Protein AF-A2G113-F1 (afdb_monomer)

Sequence (229 aa):
MEVSGLIWDDLKQHISPPEIDMYAKRIGIARINRNEEIYNELSTLRKLYNTMQNKLTEEIAKKTPSILVSAQRTTAIQKCIHFLDSLKEAGHFIETDNPVDKEIVKYLKVTRSDRPNSSSPISTSRPTSSLRASRSVTDVSNSIDDVRALLDEEFDEMQTQVQEIRCSMFNVCDEYNEAKEVEPPTTESIEKFNKRLQQQDFTVRSMTKQKSAGVNRLRDSIQMNRLWE

Mean predicted aligned error: 14.17 Å

Organism: Trichomonas vaginalis (strain ATCC PRA-98 / G3) (NCBI:txid412133)

Structure (mmCIF, N/CA/C/O backbone):
data_AF-A2G113-F1
#
_entry.id   AF-A2G113-F1
#
loop_
_atom_site.group_PDB
_atom_site.id
_atom_site.type_symbol
_atom_site.label_atom_id
_atom_site.label_alt_id
_atom_site.label_comp_id
_atom_site.label_asym_id
_atom_site.label_entity_id
_atom_site.label_seq_id
_atom_site.pdbx_PDB_ins_code
_atom_site.Cartn_x
_atom_site.Cartn_y
_atom_site.Cartn_z
_atom_site.occupancy
_atom_site.B_iso_or_equiv
_atom_site.auth_seq_id
_atom_site.auth_comp_id
_atom_site.auth_asym_id
_atom_site.auth_atom_id
_atom_site.pdbx_PDB_model_num
ATOM 1 N N . MET A 1 1 ? 18.090 -0.731 2.049 1.00 28.02 1 MET A N 1
ATOM 2 C CA . MET A 1 1 ? 18.067 -1.830 1.065 1.00 28.02 1 MET A CA 1
ATOM 3 C C . MET A 1 1 ? 17.832 -1.169 -0.281 1.00 28.02 1 MET A C 1
ATOM 5 O O . MET A 1 1 ? 16.918 -0.359 -0.376 1.00 28.02 1 MET A O 1
ATOM 9 N N . GLU A 1 2 ? 18.785 -1.334 -1.194 1.00 33.19 2 GLU A N 1
ATOM 10 C CA . GLU A 1 2 ? 19.029 -0.459 -2.347 1.00 33.19 2 GLU A CA 1
ATOM 11 C C . GLU A 1 2 ? 17.884 -0.464 -3.362 1.00 33.19 2 GLU A C 1
ATOM 13 O O . GLU A 1 2 ? 17.273 -1.495 -3.642 1.00 33.19 2 GLU A O 1
ATOM 18 N N . VAL A 1 3 ? 17.605 0.717 -3.913 1.00 42.94 3 VAL A N 1
ATOM 19 C CA . VAL A 1 3 ? 16.736 0.876 -5.074 1.00 42.94 3 VAL A CA 1
ATOM 20 C C . VAL A 1 3 ? 17.430 0.162 -6.231 1.00 42.94 3 VAL A C 1
ATOM 22 O O . VAL A 1 3 ? 18.522 0.561 -6.623 1.00 42.94 3 VAL A O 1
ATOM 25 N N . SER A 1 4 ? 16.840 -0.926 -6.727 1.00 60.53 4 SER A N 1
ATOM 26 C CA . SER A 1 4 ? 17.309 -1.557 -7.963 1.00 60.53 4 SER A CA 1
ATOM 27 C C . SER A 1 4 ? 17.186 -0.525 -9.086 1.00 60.53 4 SER A C 1
ATOM 29 O O . SER A 1 4 ? 16.082 -0.039 -9.329 1.00 60.53 4 SER A O 1
ATOM 31 N N . GLY A 1 5 ? 18.315 -0.133 -9.681 1.00 73.31 5 GLY A N 1
ATOM 32 C CA . GLY A 1 5 ? 18.360 0.794 -10.813 1.00 73.31 5 GLY A CA 1
ATOM 33 C C . GLY A 1 5 ? 17.734 0.191 -12.072 1.00 73.31 5 GLY A C 1
ATOM 34 O O . GLY A 1 5 ? 17.420 -1.001 -12.108 1.00 73.31 5 GLY A O 1
ATOM 35 N N . LEU A 1 6 ? 17.542 1.030 -13.091 1.00 86.06 6 LEU A N 1
ATOM 36 C CA . LEU A 1 6 ? 17.028 0.608 -14.393 1.00 86.06 6 LEU A CA 1
ATOM 37 C C . LEU A 1 6 ? 18.033 -0.309 -15.099 1.00 86.06 6 LEU A C 1
ATOM 39 O O . LEU A 1 6 ? 19.236 -0.044 -15.076 1.00 86.06 6 LEU A O 1
ATOM 43 N N . ILE A 1 7 ? 17.547 -1.311 -15.836 1.00 86.50 7 ILE A N 1
ATOM 44 C CA . ILE A 1 7 ? 18.385 -2.163 -16.703 1.00 86.50 7 ILE A CA 1
ATOM 45 C C . ILE A 1 7 ? 19.223 -1.307 -17.658 1.00 86.50 7 ILE A C 1
ATOM 47 O O . ILE A 1 7 ? 20.383 -1.617 -17.918 1.00 86.50 7 ILE A O 1
ATOM 51 N N . TRP A 1 8 ? 18.665 -0.203 -18.161 1.00 89.38 8 TRP A N 1
ATOM 52 C CA . TRP A 1 8 ? 19.403 0.725 -19.014 1.00 89.38 8 TRP A CA 1
ATOM 53 C C . TRP A 1 8 ? 20.574 1.413 -18.294 1.00 89.38 8 TRP A C 1
ATOM 55 O O . TRP A 1 8 ? 21.634 1.608 -18.892 1.00 89.38 8 TRP A O 1
ATOM 65 N N . ASP A 1 9 ? 20.423 1.754 -17.013 1.00 87.88 9 ASP A N 1
ATOM 66 C CA . ASP A 1 9 ? 21.503 2.334 -16.209 1.00 87.88 9 ASP A CA 1
ATOM 67 C C . ASP A 1 9 ? 22.625 1.328 -15.954 1.00 87.88 9 ASP A C 1
ATOM 69 O O . ASP A 1 9 ? 23.800 1.689 -16.037 1.00 87.88 9 ASP A O 1
ATOM 73 N N . ASP A 1 10 ? 22.272 0.064 -15.724 1.00 84.62 10 ASP A N 1
ATOM 74 C CA . ASP A 1 10 ? 23.236 -1.026 -15.571 1.00 84.62 10 ASP A CA 1
ATOM 75 C C . ASP A 1 10 ? 23.977 -1.303 -16.893 1.00 84.62 10 ASP A C 1
ATOM 77 O O . ASP A 1 10 ? 25.201 -1.424 -16.915 1.00 84.62 10 ASP A O 1
ATOM 81 N N . LEU A 1 11 ? 23.267 -1.317 -18.027 1.00 83.62 11 LEU A N 1
ATOM 82 C CA . LEU A 1 11 ? 23.867 -1.517 -19.352 1.00 83.62 11 LEU A CA 1
ATOM 83 C C . LEU A 1 11 ? 24.857 -0.407 -19.723 1.00 83.62 11 LEU A C 1
ATOM 85 O O . LEU A 1 11 ? 25.923 -0.697 -20.270 1.00 83.62 11 LEU A O 1
ATOM 89 N N . LYS A 1 12 ? 24.554 0.855 -19.391 1.00 85.81 12 LYS A N 1
ATOM 90 C CA . LYS A 1 12 ? 25.459 1.992 -19.639 1.00 85.81 12 LYS A CA 1
ATOM 91 C C . LYS A 1 12 ? 26.819 1.833 -18.951 1.00 85.81 12 LYS A C 1
ATOM 93 O O . LYS A 1 12 ? 27.800 2.361 -19.463 1.00 85.81 12 LYS A O 1
ATOM 98 N N . GLN A 1 13 ? 26.910 1.092 -17.844 1.00 84.25 13 GLN A N 1
ATOM 99 C CA . GLN A 1 13 ? 28.181 0.845 -17.142 1.00 84.25 13 GLN A CA 1
ATOM 100 C C . GLN A 1 13 ? 29.128 -0.082 -17.922 1.00 84.25 13 GLN A C 1
ATOM 102 O O . GLN A 1 13 ? 30.328 -0.107 -17.650 1.00 84.25 13 GLN A O 1
ATOM 107 N N . HIS A 1 14 ? 28.603 -0.827 -18.897 1.00 81.94 14 HIS A N 1
ATOM 108 C CA . HIS A 1 14 ? 29.344 -1.807 -19.693 1.00 81.94 14 HIS A CA 1
ATOM 109 C C . HIS A 1 14 ? 29.557 -1.379 -21.152 1.00 81.94 14 HIS A C 1
ATOM 111 O O . HIS A 1 14 ? 30.179 -2.113 -21.918 1.00 81.94 14 HIS A O 1
ATOM 117 N N . ILE A 1 15 ? 29.061 -0.202 -21.540 1.00 82.75 15 ILE A N 1
ATOM 118 C CA . ILE A 1 15 ? 29.157 0.346 -22.896 1.00 82.75 15 ILE A CA 1
ATOM 119 C C . ILE A 1 15 ? 30.104 1.547 -22.878 1.00 82.75 15 ILE A C 1
ATOM 121 O O . ILE A 1 15 ? 30.057 2.380 -21.971 1.00 82.75 15 ILE A O 1
ATOM 125 N N . SER A 1 16 ? 30.956 1.675 -23.898 1.00 82.25 16 SER A N 1
ATOM 126 C CA . SER A 1 16 ? 31.824 2.850 -24.012 1.00 82.25 16 SER A CA 1
ATOM 127 C C . SER A 1 16 ? 30.973 4.111 -24.227 1.00 82.25 16 SER A C 1
ATOM 129 O O . SER A 1 16 ? 30.068 4.079 -25.062 1.00 82.25 16 SER A O 1
ATOM 131 N N . PRO A 1 17 ? 31.265 5.259 -23.582 1.00 85.56 17 PRO A N 1
ATOM 132 C CA . PRO A 1 17 ? 30.449 6.473 -23.712 1.00 85.56 17 PRO A CA 1
ATOM 133 C C . PRO A 1 17 ? 30.092 6.904 -25.152 1.00 85.56 17 PRO A C 1
ATOM 135 O O . PRO A 1 17 ? 28.949 7.303 -25.374 1.00 85.56 17 PRO A O 1
ATOM 138 N N . PRO A 1 18 ? 30.990 6.787 -26.156 1.00 87.12 18 PRO A N 1
ATOM 139 C CA . PRO A 1 18 ? 30.666 7.118 -27.549 1.00 87.12 18 PRO A CA 1
ATOM 140 C C . PRO A 1 18 ? 29.644 6.175 -28.205 1.00 87.12 18 PRO A C 1
ATOM 142 O O . PRO A 1 18 ? 29.008 6.541 -29.189 1.00 87.12 18 PRO A O 1
ATOM 145 N N . GLU A 1 19 ? 29.495 4.955 -27.689 1.00 85.06 19 GLU A N 1
ATOM 146 C CA . GLU A 1 19 ? 28.652 3.902 -28.264 1.00 85.06 19 GLU A CA 1
ATOM 147 C C . GLU A 1 19 ? 27.231 3.905 -27.686 1.00 85.06 19 GLU A C 1
ATOM 149 O O . GLU A 1 19 ? 26.334 3.283 -28.258 1.00 85.06 19 GLU A O 1
ATOM 154 N N . ILE A 1 20 ? 26.996 4.626 -26.584 1.00 86.94 20 ILE A N 1
ATOM 155 C CA . ILE A 1 20 ? 25.705 4.652 -25.879 1.00 86.94 20 ILE A CA 1
ATOM 156 C C . ILE A 1 20 ? 24.565 5.071 -26.815 1.00 86.94 20 ILE A C 1
ATOM 158 O O . ILE A 1 20 ? 23.533 4.406 -26.845 1.00 86.94 20 ILE A O 1
ATOM 162 N N . ASP A 1 21 ? 24.751 6.119 -27.624 1.00 88.94 21 ASP A N 1
ATOM 163 C CA . ASP A 1 21 ? 23.723 6.591 -28.567 1.00 88.94 21 ASP A CA 1
ATOM 164 C C . ASP A 1 21 ? 23.420 5.553 -29.662 1.00 88.94 21 ASP A C 1
ATOM 166 O O . ASP A 1 21 ? 22.266 5.344 -30.044 1.00 88.94 21 ASP A O 1
ATOM 170 N N . MET A 1 22 ? 24.446 4.835 -30.131 1.00 89.56 22 MET A N 1
ATOM 171 C CA . MET A 1 22 ? 24.272 3.757 -31.104 1.00 89.56 22 MET A CA 1
ATOM 172 C C . MET A 1 22 ? 23.431 2.620 -30.512 1.00 89.56 22 MET A C 1
ATOM 174 O O . MET A 1 22 ? 22.476 2.167 -31.149 1.00 89.56 22 MET A O 1
ATOM 178 N N . TYR A 1 23 ? 23.760 2.166 -29.301 1.00 87.06 23 TYR A N 1
ATOM 179 C CA . TYR A 1 23 ? 23.006 1.106 -28.633 1.00 87.06 23 TYR A CA 1
ATOM 180 C C . TYR A 1 23 ? 21.594 1.559 -28.253 1.00 87.06 23 TYR A C 1
ATOM 182 O O . TYR A 1 23 ? 20.651 0.810 -28.493 1.00 87.06 23 TYR A O 1
ATOM 190 N N . ALA A 1 24 ? 21.408 2.796 -27.785 1.00 89.50 24 ALA A N 1
ATOM 191 C CA . ALA A 1 24 ? 20.090 3.357 -27.486 1.00 89.50 24 ALA A CA 1
ATOM 192 C C . ALA A 1 24 ? 19.175 3.367 -28.721 1.00 89.50 24 ALA A C 1
ATOM 194 O O . ALA A 1 24 ? 18.012 2.968 -28.643 1.00 89.50 24 ALA A O 1
ATOM 195 N N . LYS A 1 25 ? 19.705 3.749 -29.892 1.00 89.88 25 LYS A N 1
ATOM 196 C CA . LYS A 1 25 ? 18.971 3.688 -31.167 1.00 89.88 25 LYS A CA 1
ATOM 197 C C . LYS A 1 25 ? 18.629 2.259 -31.573 1.00 89.88 25 LYS A C 1
ATOM 199 O O . LYS A 1 25 ? 17.516 2.014 -32.034 1.00 89.88 25 LYS A O 1
ATOM 204 N N . ARG A 1 26 ? 19.561 1.316 -31.398 1.00 88.62 26 ARG A N 1
ATOM 205 C CA . ARG A 1 26 ? 19.337 -0.099 -31.730 1.00 88.62 26 ARG A CA 1
ATOM 206 C C . ARG A 1 26 ? 18.323 -0.755 -30.800 1.00 88.62 26 ARG A C 1
ATOM 208 O O . ARG A 1 26 ? 17.452 -1.463 -31.282 1.00 88.62 26 ARG A O 1
ATOM 215 N N . ILE A 1 27 ? 18.384 -0.505 -29.501 1.00 88.94 27 ILE A N 1
ATOM 216 C CA . ILE A 1 27 ? 17.417 -1.012 -28.520 1.00 88.94 27 ILE A CA 1
ATOM 217 C C . ILE A 1 27 ? 16.043 -0.366 -28.755 1.00 88.94 27 ILE A C 1
ATOM 219 O O . ILE A 1 27 ? 15.020 -1.052 -28.840 1.00 88.94 27 ILE A O 1
ATOM 223 N N . GLY A 1 28 ? 16.043 0.947 -28.968 1.00 92.38 28 GLY A N 1
ATOM 224 C CA . GLY A 1 28 ? 14.868 1.770 -29.204 1.00 92.38 28 GLY A CA 1
ATOM 225 C C . GLY A 1 28 ? 14.695 2.783 -28.079 1.00 92.38 28 GLY A C 1
ATOM 226 O O . GLY A 1 28 ? 14.265 2.432 -26.983 1.00 92.38 28 GLY A O 1
ATOM 227 N N . ILE A 1 29 ? 14.955 4.054 -28.390 1.00 92.19 29 ILE A N 1
ATOM 228 C CA . ILE A 1 29 ? 14.861 5.183 -27.448 1.00 92.19 29 ILE A CA 1
ATOM 229 C C . ILE A 1 29 ? 13.480 5.240 -26.780 1.00 92.19 29 ILE A C 1
ATOM 231 O O . ILE A 1 29 ? 13.384 5.481 -25.586 1.00 92.19 29 ILE A O 1
ATOM 235 N N . ALA A 1 30 ? 12.411 4.941 -27.523 1.00 92.12 30 ALA A N 1
ATOM 236 C CA . ALA A 1 30 ? 11.057 4.925 -26.975 1.00 92.12 30 ALA A CA 1
ATOM 237 C C . ALA A 1 30 ? 10.873 3.905 -25.834 1.00 92.12 30 ALA A C 1
ATOM 239 O O . ALA A 1 30 ? 10.163 4.202 -24.880 1.00 92.12 30 ALA A O 1
ATOM 240 N N . ARG A 1 31 ? 11.521 2.729 -25.901 1.00 93.19 31 ARG A N 1
ATOM 241 C CA . ARG A 1 31 ? 11.467 1.726 -24.821 1.00 93.19 31 ARG A CA 1
ATOM 242 C C . ARG A 1 31 ? 12.220 2.203 -23.589 1.00 93.19 31 ARG A C 1
ATOM 244 O O . ARG A 1 31 ? 11.702 2.118 -22.486 1.00 93.19 31 ARG A O 1
ATOM 251 N N . ILE A 1 32 ? 13.418 2.744 -23.800 1.00 92.56 32 ILE A N 1
ATOM 252 C CA . ILE A 1 32 ? 14.247 3.294 -22.725 1.00 92.56 32 ILE A CA 1
ATOM 253 C C . ILE A 1 32 ? 13.482 4.403 -21.992 1.00 92.56 32 ILE A C 1
ATOM 255 O O . ILE A 1 32 ? 13.313 4.329 -20.779 1.00 92.56 32 ILE A O 1
ATOM 259 N N . ASN A 1 33 ? 12.935 5.368 -22.737 1.00 93.69 33 ASN A N 1
ATOM 260 C CA . ASN A 1 33 ? 12.169 6.474 -22.165 1.00 93.69 33 ASN A CA 1
ATOM 261 C C . ASN A 1 33 ? 10.920 5.981 -21.423 1.00 93.69 33 ASN A C 1
ATOM 263 O O . ASN A 1 33 ? 10.659 6.429 -20.314 1.00 93.69 33 ASN A O 1
ATOM 267 N N . ARG A 1 34 ? 10.178 5.020 -21.992 1.00 95.44 34 ARG A N 1
ATOM 268 C CA . ARG A 1 34 ? 9.018 4.390 -21.338 1.00 95.44 34 ARG A CA 1
ATOM 269 C C . ARG A 1 34 ? 9.384 3.801 -19.969 1.00 95.44 34 ARG A C 1
ATOM 271 O O . ARG A 1 34 ? 8.637 3.979 -19.006 1.00 95.44 34 ARG A O 1
ATOM 278 N N . ASN A 1 35 ? 10.510 3.096 -19.882 1.00 92.88 35 ASN A N 1
ATOM 279 C CA . ASN A 1 35 ? 10.970 2.489 -18.634 1.00 92.88 35 ASN A CA 1
ATOM 280 C C . ASN A 1 35 ? 11.419 3.553 -17.625 1.00 92.88 35 ASN A C 1
ATOM 282 O O . ASN A 1 35 ? 11.079 3.472 -16.446 1.00 92.88 35 ASN A O 1
ATOM 286 N N . GLU A 1 36 ? 12.124 4.588 -18.084 1.00 93.12 36 GLU A N 1
ATOM 287 C CA . GLU A 1 36 ? 12.496 5.733 -17.247 1.00 93.12 36 GLU A CA 1
ATOM 288 C C . GLU A 1 36 ? 11.258 6.466 -16.699 1.00 93.12 36 GLU A C 1
ATOM 290 O O . GLU A 1 36 ? 11.201 6.807 -15.515 1.00 93.12 36 GLU A O 1
ATOM 295 N N . GLU A 1 37 ? 10.235 6.673 -17.529 1.00 94.31 37 GLU A N 1
ATOM 296 C CA . GLU A 1 37 ? 8.974 7.310 -17.145 1.00 94.31 37 GLU A CA 1
ATOM 297 C C . GLU A 1 37 ? 8.231 6.509 -16.067 1.00 94.31 37 GLU A C 1
ATOM 299 O O . GLU A 1 37 ? 7.906 7.069 -15.015 1.00 94.31 37 GLU A O 1
ATOM 304 N N . ILE A 1 38 ? 8.012 5.201 -16.272 1.00 93.00 38 ILE A N 1
ATOM 305 C CA . ILE A 1 38 ? 7.298 4.368 -15.287 1.00 93.00 38 ILE A CA 1
ATOM 306 C C . ILE A 1 38 ? 8.094 4.223 -13.986 1.00 93.00 38 ILE A C 1
ATOM 308 O O . ILE A 1 38 ? 7.512 4.210 -12.903 1.00 93.00 38 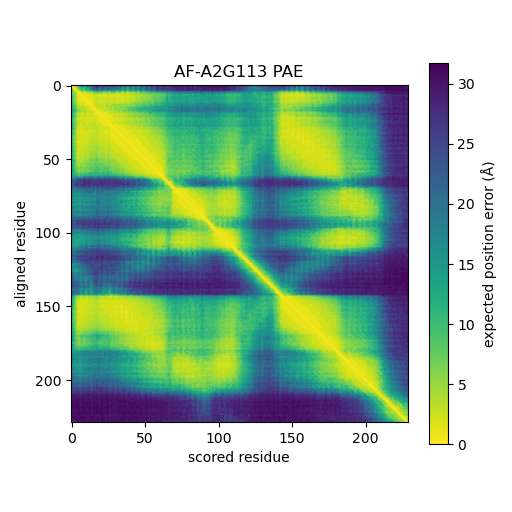ILE A O 1
ATOM 312 N N . TYR A 1 39 ? 9.426 4.189 -14.056 1.00 92.38 39 TYR A N 1
ATOM 313 C CA . TYR A 1 39 ? 10.284 4.158 -12.875 1.00 92.38 39 TYR A CA 1
ATOM 314 C C . TYR A 1 39 ? 10.181 5.449 -12.054 1.00 92.38 39 TYR A C 1
ATOM 316 O O . TYR A 1 39 ? 10.063 5.411 -10.824 1.00 92.38 39 TYR A O 1
ATOM 324 N N . ASN A 1 40 ? 10.171 6.605 -12.722 1.00 92.00 40 ASN A N 1
ATOM 325 C CA . ASN A 1 40 ? 9.974 7.900 -12.070 1.00 92.00 40 ASN A CA 1
ATOM 326 C C . ASN A 1 40 ? 8.580 8.012 -11.439 1.00 92.00 40 ASN A C 1
ATOM 328 O O . ASN A 1 40 ? 8.442 8.513 -10.313 1.00 92.00 40 ASN A O 1
ATOM 332 N N . GLU A 1 41 ? 7.555 7.508 -12.127 1.00 92.25 41 GLU A N 1
ATOM 333 C CA . GLU A 1 41 ? 6.204 7.414 -11.585 1.00 92.25 41 GLU A CA 1
ATOM 334 C C . GLU A 1 41 ? 6.176 6.527 -10.333 1.00 92.25 41 GLU A C 1
ATOM 336 O O . GLU A 1 41 ? 5.726 6.966 -9.271 1.00 92.25 41 GLU A O 1
ATOM 341 N N . LEU A 1 42 ? 6.725 5.315 -10.422 1.00 89.38 42 LEU A N 1
ATOM 342 C CA . LEU A 1 42 ? 6.796 4.354 -9.327 1.00 89.38 42 LEU A CA 1
ATOM 343 C C . LEU A 1 42 ? 7.530 4.936 -8.111 1.00 89.38 42 LEU A C 1
ATOM 345 O O . LEU A 1 42 ? 7.063 4.814 -6.979 1.00 89.38 42 LEU A O 1
ATOM 349 N N . SER A 1 43 ? 8.654 5.619 -8.331 1.00 88.69 43 SER A N 1
ATOM 350 C CA . SER A 1 43 ? 9.411 6.319 -7.286 1.00 88.69 43 SER A CA 1
ATOM 351 C C . SER A 1 43 ? 8.571 7.396 -6.593 1.00 88.69 43 SER A C 1
ATOM 353 O O . SER A 1 43 ? 8.554 7.488 -5.360 1.00 88.69 43 SER A O 1
ATOM 355 N N . THR A 1 44 ? 7.824 8.184 -7.369 1.00 90.38 44 THR A N 1
ATOM 356 C CA . THR A 1 44 ? 6.927 9.223 -6.844 1.00 90.38 44 THR A CA 1
ATOM 357 C C . THR A 1 44 ? 5.781 8.613 -6.040 1.00 90.38 44 THR A C 1
ATOM 359 O O . THR A 1 44 ? 5.526 9.040 -4.911 1.00 90.38 44 THR A O 1
ATOM 362 N N . LEU A 1 45 ? 5.139 7.570 -6.568 1.00 89.50 45 LEU A N 1
ATOM 363 C CA . LEU A 1 45 ? 4.056 6.853 -5.897 1.00 89.50 45 LEU A CA 1
ATOM 364 C C . LEU A 1 45 ? 4.520 6.199 -4.597 1.00 89.50 45 LEU A C 1
ATOM 366 O O . LEU A 1 45 ? 3.838 6.322 -3.585 1.00 89.50 45 LEU A O 1
ATOM 370 N N . ARG A 1 46 ? 5.708 5.586 -4.567 1.00 87.69 46 ARG A N 1
ATOM 371 C CA . ARG A 1 46 ? 6.292 5.026 -3.335 1.00 87.69 46 ARG A CA 1
ATOM 372 C C . ARG A 1 46 ? 6.514 6.098 -2.269 1.00 87.69 46 ARG A C 1
ATOM 374 O O . ARG A 1 46 ? 6.178 5.884 -1.106 1.00 87.69 46 ARG A O 1
ATOM 381 N N . LYS A 1 47 ? 7.051 7.265 -2.644 1.00 87.62 47 LYS A N 1
ATOM 382 C CA . LYS A 1 47 ? 7.225 8.394 -1.710 1.00 87.62 47 LYS A CA 1
ATOM 383 C C . LYS A 1 47 ? 5.884 8.880 -1.165 1.00 87.62 47 LYS A C 1
ATOM 385 O O . LYS A 1 47 ? 5.766 9.127 0.037 1.00 87.62 47 LYS A O 1
ATOM 390 N N . LEU A 1 48 ? 4.880 8.996 -2.031 1.00 89.69 48 LEU A N 1
ATOM 391 C CA . LEU A 1 48 ? 3.539 9.423 -1.647 1.00 89.69 48 LEU A CA 1
ATOM 392 C C . LEU A 1 48 ? 2.859 8.399 -0.728 1.00 89.69 48 LEU A C 1
ATOM 394 O O . LEU A 1 48 ? 2.348 8.781 0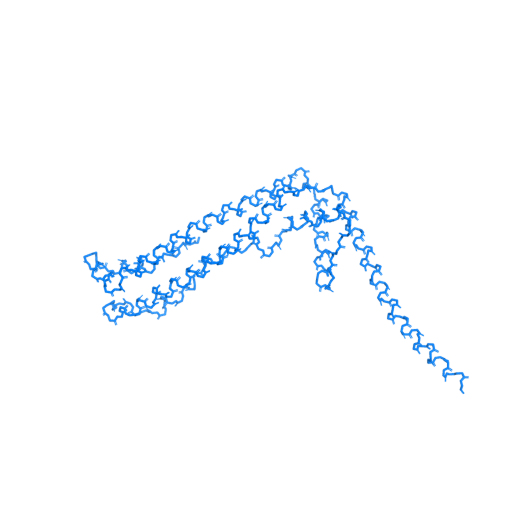.323 1.00 89.69 48 LEU A O 1
ATOM 398 N N . TYR A 1 49 ? 2.935 7.112 -1.070 1.00 87.31 49 TYR A N 1
ATOM 399 C CA . TYR A 1 49 ? 2.448 6.005 -0.249 1.00 87.31 49 TYR A CA 1
ATOM 400 C C . TYR A 1 49 ? 3.088 6.024 1.140 1.00 87.31 49 TYR A C 1
ATOM 402 O O . TYR A 1 49 ? 2.376 6.081 2.137 1.00 87.31 49 TYR A O 1
ATOM 410 N N . ASN A 1 50 ? 4.421 6.093 1.223 1.00 85.56 50 ASN A N 1
ATOM 411 C CA . ASN A 1 50 ? 5.133 6.160 2.502 1.00 85.56 50 ASN A CA 1
ATOM 412 C C . ASN A 1 50 ? 4.734 7.396 3.320 1.00 85.56 50 ASN A C 1
ATOM 414 O O . ASN A 1 50 ? 4.556 7.312 4.531 1.00 85.56 50 ASN A O 1
ATOM 418 N N . THR A 1 51 ? 4.548 8.545 2.666 1.00 88.31 51 THR A N 1
ATOM 419 C CA . THR A 1 51 ? 4.085 9.769 3.337 1.00 88.31 51 THR A CA 1
ATOM 420 C C . THR A 1 51 ? 2.687 9.585 3.928 1.00 88.31 51 THR A C 1
ATOM 422 O O . THR A 1 51 ? 2.442 9.994 5.062 1.00 88.31 51 THR A O 1
ATOM 425 N N . MET A 1 52 ? 1.767 8.967 3.186 1.00 85.94 52 MET A N 1
ATOM 426 C CA . MET A 1 52 ? 0.410 8.690 3.665 1.00 85.94 52 MET A CA 1
ATOM 427 C C . MET A 1 52 ? 0.397 7.641 4.775 1.00 85.94 52 MET A C 1
ATOM 429 O O . MET A 1 52 ? -0.281 7.838 5.780 1.00 85.94 52 MET A O 1
ATOM 433 N N . GLN A 1 53 ? 1.206 6.591 4.652 1.00 83.31 53 GLN A N 1
ATOM 434 C CA . GLN A 1 53 ? 1.362 5.570 5.684 1.00 83.31 53 GLN A CA 1
ATOM 435 C C . GLN A 1 53 ? 1.916 6.161 6.987 1.00 83.31 53 GLN A C 1
ATOM 437 O O . GLN A 1 53 ? 1.439 5.836 8.075 1.00 83.31 53 GLN A O 1
ATOM 442 N N . ASN A 1 54 ? 2.879 7.082 6.889 1.00 83.81 54 ASN A N 1
ATOM 443 C CA . ASN A 1 54 ? 3.405 7.805 8.045 1.00 83.81 54 ASN A CA 1
ATOM 444 C C . ASN A 1 54 ? 2.329 8.691 8.680 1.00 83.81 54 ASN A C 1
ATOM 446 O O . ASN A 1 54 ? 2.136 8.626 9.889 1.00 83.81 54 ASN A O 1
ATOM 450 N N . LYS A 1 55 ? 1.566 9.451 7.879 1.00 86.44 55 LYS A N 1
ATOM 451 C CA . LYS A 1 55 ? 0.441 10.259 8.382 1.00 86.44 55 LYS A CA 1
ATOM 452 C C . LYS A 1 55 ? -0.617 9.410 9.082 1.00 86.44 55 LYS A C 1
ATOM 454 O O . LYS A 1 55 ? -1.117 9.817 10.126 1.00 86.44 55 LYS A O 1
ATOM 459 N N . LEU A 1 56 ? -0.948 8.244 8.528 1.00 84.31 56 LEU A N 1
ATOM 460 C CA . LEU A 1 56 ? -1.842 7.275 9.156 1.00 84.31 56 LEU A CA 1
ATOM 461 C C . LEU A 1 56 ? -1.282 6.810 10.500 1.00 84.31 56 LEU A C 1
ATOM 463 O O . LEU A 1 56 ? -1.973 6.887 11.511 1.00 84.31 56 LEU A O 1
ATOM 467 N N . THR A 1 57 ? -0.017 6.401 10.527 1.00 81.88 57 THR A N 1
ATOM 468 C CA . THR A 1 57 ? 0.657 5.934 11.746 1.00 81.88 57 THR A CA 1
ATOM 469 C C . THR A 1 57 ? 0.691 7.015 12.828 1.00 81.88 57 THR A C 1
ATOM 471 O O . THR A 1 57 ? 0.369 6.745 13.984 1.00 81.88 57 THR A O 1
ATOM 474 N N . GLU A 1 58 ? 1.027 8.253 12.463 1.00 84.00 58 GLU A N 1
ATOM 475 C CA . GLU A 1 58 ? 1.018 9.401 13.371 1.00 84.00 58 GLU A CA 1
ATOM 476 C C . GLU A 1 58 ? -0.382 9.698 13.906 1.00 84.00 58 GLU A C 1
ATOM 478 O O . GLU A 1 58 ? -0.545 9.960 15.096 1.00 84.00 58 GLU A O 1
ATOM 483 N N . GLU A 1 59 ? -1.404 9.654 13.052 1.00 83.88 59 GLU A N 1
ATOM 484 C CA . GLU A 1 59 ? -2.777 9.916 13.473 1.00 83.88 59 GLU A CA 1
ATOM 485 C C . GLU A 1 59 ? -3.267 8.839 14.447 1.00 83.88 59 GLU A C 1
ATOM 487 O O . GLU A 1 59 ? -3.800 9.164 15.505 1.00 83.88 59 GLU A O 1
ATOM 492 N N . ILE A 1 60 ? -2.974 7.565 14.176 1.00 77.88 60 ILE A N 1
ATOM 493 C CA . ILE A 1 60 ? -3.249 6.455 15.101 1.00 77.88 60 ILE A CA 1
ATOM 494 C C . ILE A 1 60 ? -2.529 6.664 16.440 1.00 77.88 60 ILE A C 1
ATOM 496 O O . ILE A 1 60 ? -3.129 6.483 17.507 1.00 77.88 60 ILE A O 1
ATOM 500 N N . ALA A 1 61 ? -1.259 7.075 16.402 1.00 75.56 61 ALA A N 1
ATOM 501 C CA . ALA A 1 61 ? -0.479 7.355 17.602 1.00 75.56 61 ALA A CA 1
ATOM 502 C C . ALA A 1 61 ? -1.090 8.507 18.420 1.00 75.56 61 ALA A C 1
ATOM 504 O O . ALA A 1 61 ? -1.203 8.392 19.640 1.00 75.56 61 ALA A O 1
ATOM 505 N N . LYS A 1 62 ? -1.582 9.576 17.777 1.00 77.25 62 LYS A N 1
ATOM 506 C CA . LYS A 1 62 ? -2.310 10.660 18.468 1.00 77.25 62 LYS A CA 1
ATOM 507 C C . LYS A 1 62 ? -3.592 10.171 19.136 1.00 77.25 62 LYS A C 1
ATOM 509 O O . LYS A 1 62 ? -3.914 10.631 20.229 1.00 77.25 62 LYS A O 1
ATOM 514 N N . LYS A 1 63 ? -4.322 9.247 18.501 1.00 72.50 63 LYS A N 1
ATOM 515 C CA . LYS A 1 63 ? -5.551 8.640 19.054 1.00 72.50 63 LYS A CA 1
ATOM 516 C C . LYS A 1 63 ? -5.273 7.628 20.168 1.00 72.50 63 LYS A C 1
ATOM 518 O O . LYS A 1 63 ? -6.187 7.242 20.899 1.00 72.50 63 LYS A O 1
ATOM 523 N N . THR A 1 64 ? -4.012 7.250 20.350 1.00 64.44 64 THR A N 1
ATOM 524 C CA . THR A 1 64 ? -3.531 6.446 21.476 1.00 64.44 64 THR A CA 1
ATOM 525 C C . THR A 1 64 ? -2.552 7.282 22.307 1.00 64.44 64 THR A C 1
ATOM 527 O O . THR A 1 64 ? -1.374 6.936 22.399 1.00 64.44 64 THR A O 1
ATOM 530 N N . PRO A 1 65 ? -2.994 8.416 22.893 1.00 58.94 65 PRO A N 1
ATOM 531 C CA . PRO A 1 65 ? -2.090 9.316 23.594 1.00 58.94 65 PRO A CA 1
ATOM 532 C C . PRO A 1 65 ? -1.393 8.563 24.725 1.00 58.94 65 PRO A C 1
ATOM 534 O O . PRO A 1 65 ? -2.034 7.795 25.441 1.00 58.94 65 PRO A O 1
ATOM 537 N N . SER A 1 66 ? -0.097 8.808 24.922 1.00 55.53 66 SER A N 1
ATOM 538 C CA . SER A 1 66 ? 0.739 8.124 25.923 1.00 55.53 66 SER A CA 1
ATOM 539 C C . SER A 1 66 ? 0.150 8.158 27.342 1.00 55.53 66 SER A C 1
ATOM 541 O O . SER A 1 66 ? 0.376 7.246 28.127 1.00 55.53 66 SER A O 1
ATOM 543 N N . ILE A 1 67 ? -0.671 9.170 27.646 1.00 47.84 67 ILE A N 1
ATOM 544 C CA . ILE A 1 67 ? -1.445 9.309 28.894 1.00 47.84 67 ILE A CA 1
ATOM 545 C C . ILE A 1 67 ? -2.488 8.191 29.081 1.00 47.84 67 ILE A C 1
ATOM 547 O O . ILE A 1 67 ? -2.779 7.799 30.208 1.00 47.84 67 ILE A O 1
ATOM 551 N N . LEU A 1 68 ? -3.050 7.661 27.993 1.00 53.09 68 LEU A N 1
ATOM 552 C CA . LEU A 1 68 ? -4.004 6.551 28.003 1.00 53.09 68 LEU A CA 1
ATOM 553 C C . LEU A 1 68 ? -3.322 5.178 27.912 1.00 53.09 68 LEU A C 1
ATOM 555 O O . LEU A 1 68 ? -3.996 4.171 28.122 1.00 53.09 68 LEU A O 1
ATOM 559 N N . VAL A 1 69 ? -2.012 5.103 27.648 1.00 62.00 69 VAL A N 1
ATOM 560 C CA . VAL A 1 69 ? -1.249 3.842 27.595 1.00 62.00 69 VAL A CA 1
ATOM 561 C C . VAL A 1 69 ? -0.951 3.358 29.018 1.00 62.00 69 VAL A C 1
ATOM 563 O O . VAL A 1 69 ? 0.190 3.280 29.465 1.00 62.00 69 VAL A O 1
ATOM 566 N N . SER A 1 70 ? -2.001 3.036 29.772 1.00 71.06 70 SER A N 1
ATOM 567 C CA . SER A 1 70 ? -1.854 2.224 30.972 1.00 71.06 70 SER A CA 1
ATOM 568 C C . SER A 1 70 ? -1.749 0.758 30.563 1.00 71.06 70 SER A C 1
ATOM 570 O O . SER A 1 70 ? -2.418 0.311 29.627 1.00 71.06 70 SER A O 1
ATOM 572 N N . ALA A 1 71 ? -0.952 -0.025 31.295 1.00 74.62 71 ALA A N 1
ATOM 573 C CA . ALA A 1 71 ? -0.876 -1.473 31.083 1.00 74.62 71 ALA A CA 1
ATOM 574 C C . ALA A 1 71 ? -2.275 -2.124 31.105 1.00 74.62 71 ALA A C 1
ATOM 576 O O . ALA A 1 71 ? -2.548 -3.053 30.342 1.00 74.62 71 ALA A O 1
ATOM 577 N N . GLN A 1 72 ? -3.191 -1.581 31.917 1.00 77.88 72 GLN A N 1
ATOM 578 C CA . GLN A 1 72 ? -4.589 -1.999 31.965 1.00 77.88 72 GLN A CA 1
ATOM 579 C C . GLN A 1 72 ? -5.319 -1.752 30.639 1.00 77.88 72 GLN A C 1
ATOM 581 O O . GLN A 1 72 ? -5.958 -2.672 30.130 1.00 77.88 72 GLN A O 1
ATOM 586 N N . ARG A 1 73 ? -5.215 -0.552 30.051 1.00 78.81 73 ARG A N 1
ATOM 587 C CA . ARG A 1 73 ? -5.877 -0.242 28.775 1.00 78.81 73 ARG A CA 1
ATOM 588 C C . ARG A 1 73 ? -5.331 -1.106 27.646 1.00 78.81 73 ARG A C 1
ATOM 590 O O . ARG A 1 73 ? -6.121 -1.687 26.908 1.00 78.81 73 ARG A O 1
ATOM 597 N N . THR A 1 74 ? -4.009 -1.238 27.545 1.00 77.25 74 THR A N 1
ATOM 598 C CA . THR A 1 74 ? -3.370 -2.095 26.535 1.00 77.25 74 THR A CA 1
ATOM 599 C C . THR A 1 74 ? -3.856 -3.537 26.660 1.00 77.25 74 THR A C 1
ATOM 601 O O . THR A 1 74 ? -4.268 -4.137 25.670 1.00 77.25 74 THR A O 1
ATOM 604 N N . THR A 1 75 ? -3.922 -4.061 27.887 1.00 80.81 75 THR A N 1
ATOM 605 C CA . THR A 1 75 ? -4.446 -5.407 28.158 1.00 80.81 75 THR A CA 1
ATOM 606 C C . THR A 1 75 ? -5.925 -5.532 27.778 1.00 80.81 75 THR A C 1
ATOM 608 O O . THR A 1 75 ? -6.326 -6.544 27.207 1.00 80.81 75 THR A O 1
ATOM 611 N N . ALA A 1 76 ? -6.754 -4.529 28.082 1.00 80.94 76 ALA A N 1
ATOM 612 C CA . ALA A 1 76 ? -8.177 -4.535 27.741 1.00 80.94 76 ALA A CA 1
ATOM 613 C C . ALA A 1 76 ? -8.401 -4.529 26.220 1.00 80.94 76 ALA A C 1
ATOM 615 O O . ALA A 1 76 ? -9.200 -5.322 25.719 1.00 80.94 76 ALA A O 1
ATOM 616 N N . ILE A 1 77 ? -7.652 -3.694 25.491 1.00 82.12 77 ILE A N 1
ATOM 617 C CA . ILE A 1 77 ? -7.668 -3.634 24.024 1.00 82.12 77 ILE A CA 1
ATOM 618 C C . ILE A 1 77 ? -7.234 -4.978 23.433 1.00 82.12 77 ILE A C 1
ATOM 620 O O . ILE A 1 77 ? -7.977 -5.553 22.642 1.00 82.12 77 ILE A O 1
ATOM 624 N N . GLN A 1 78 ? -6.090 -5.522 23.859 1.00 82.50 78 GLN A N 1
ATOM 625 C CA . GLN A 1 78 ? -5.572 -6.802 23.359 1.00 82.50 78 GLN A CA 1
ATOM 626 C C . GLN A 1 78 ? -6.537 -7.962 23.616 1.00 82.50 78 GLN A C 1
ATOM 628 O O . GLN A 1 78 ? -6.814 -8.741 22.707 1.00 82.50 78 GLN A O 1
ATOM 633 N N . LYS A 1 79 ? -7.104 -8.055 24.826 1.00 82.81 79 LYS A N 1
ATOM 634 C CA . LYS A 1 79 ? -8.115 -9.073 25.154 1.00 82.81 79 LYS A CA 1
ATOM 635 C C . LYS A 1 79 ? -9.339 -8.962 24.256 1.00 82.81 79 LYS A C 1
ATOM 637 O O . LYS A 1 79 ? -9.854 -9.984 23.813 1.00 82.81 79 LYS A O 1
ATOM 642 N N . CYS A 1 80 ? -9.807 -7.741 24.008 1.00 83.12 80 CYS A N 1
ATOM 643 C CA . CYS A 1 80 ? -10.955 -7.524 23.144 1.00 83.12 80 CYS A CA 1
ATOM 644 C C . CYS A 1 80 ? -10.624 -7.903 21.695 1.00 83.12 80 CYS A C 1
ATOM 646 O O . CYS A 1 80 ? -11.372 -8.659 21.091 1.00 83.12 80 CYS A O 1
ATOM 648 N N . ILE A 1 81 ? -9.482 -7.458 21.163 1.00 83.44 81 ILE A N 1
ATOM 649 C CA . ILE A 1 81 ? -9.008 -7.798 19.812 1.00 83.44 81 ILE A CA 1
ATOM 650 C C . ILE A 1 81 ? -8.914 -9.314 19.622 1.00 83.44 81 ILE A C 1
ATOM 652 O O . ILE A 1 81 ? -9.497 -9.835 18.677 1.00 83.44 81 ILE A O 1
ATOM 656 N N . HIS A 1 82 ? -8.255 -10.018 20.544 1.00 84.00 82 HIS A N 1
ATOM 657 C CA . HIS A 1 82 ? -8.112 -11.473 20.485 1.00 84.00 82 HIS A CA 1
ATOM 658 C C . HIS A 1 82 ? -9.473 -12.182 20.524 1.00 84.00 82 HIS A C 1
ATOM 660 O O . HIS A 1 82 ? -9.681 -13.197 19.861 1.00 84.00 82 HIS A O 1
ATOM 666 N N . PHE A 1 83 ? -10.427 -11.661 21.299 1.00 81.56 83 PHE A N 1
ATOM 667 C CA . PHE A 1 83 ? -11.774 -12.216 21.320 1.00 81.56 83 PHE A CA 1
ATOM 668 C C . PHE A 1 83 ? -12.492 -12.022 19.978 1.00 81.56 83 PHE A C 1
ATOM 670 O O . PHE A 1 83 ? -13.056 -12.979 19.450 1.00 81.56 83 PHE A O 1
ATOM 677 N N . LEU A 1 84 ? -12.409 -10.824 19.387 1.00 82.25 84 LEU A N 1
ATOM 678 C CA . LEU A 1 84 ? -12.954 -10.551 18.052 1.00 82.25 84 LEU A CA 1
ATOM 679 C C . LEU A 1 84 ? -12.334 -11.475 16.986 1.00 82.25 84 LEU A C 1
ATOM 681 O O . LEU A 1 84 ? -13.057 -11.961 16.119 1.00 82.25 84 LEU A O 1
ATOM 685 N N . ASP A 1 85 ? -11.029 -11.758 17.070 1.00 80.75 85 ASP A N 1
ATOM 686 C CA . ASP A 1 85 ? -10.362 -12.718 16.178 1.00 80.75 85 ASP A CA 1
ATOM 687 C C . ASP A 1 85 ? -10.901 -14.133 16.352 1.00 80.75 85 ASP A C 1
ATOM 689 O O . ASP A 1 85 ? -11.287 -14.760 15.369 1.00 80.75 85 ASP A O 1
ATOM 693 N N . SER A 1 86 ? -11.039 -14.601 17.593 1.00 79.81 86 SER A N 1
ATOM 694 C CA . SER A 1 86 ? -11.595 -15.933 17.860 1.00 79.81 86 SER A CA 1
ATOM 695 C C . SER A 1 86 ? -13.037 -16.093 17.360 1.00 79.81 86 SER A C 1
ATOM 697 O O . SER A 1 86 ? -13.427 -17.170 16.910 1.00 79.81 86 SER A O 1
ATOM 699 N N . LEU A 1 87 ? -13.835 -15.017 17.396 1.00 79.19 87 LEU A N 1
ATOM 700 C CA . LEU A 1 87 ? -15.182 -15.003 16.827 1.00 79.19 87 LEU A CA 1
ATOM 701 C C . LEU A 1 87 ? -15.143 -15.078 15.300 1.00 79.19 87 LEU A C 1
ATOM 703 O O . LEU A 1 87 ? -15.876 -15.871 14.711 1.00 79.19 87 LEU A O 1
ATOM 707 N N . LYS A 1 88 ? -14.259 -14.303 14.664 1.00 79.88 88 LYS A N 1
ATOM 708 C CA . LYS A 1 88 ? -14.070 -14.332 13.212 1.00 79.88 88 LYS A CA 1
ATOM 709 C C . LYS A 1 88 ? -13.613 -15.712 12.730 1.00 79.88 88 LYS A C 1
ATOM 711 O O . LYS A 1 88 ? -14.153 -16.209 11.747 1.00 79.88 88 LYS A O 1
ATOM 716 N N . GLU A 1 89 ? -12.662 -16.342 13.420 1.00 77.81 89 GLU A N 1
ATOM 717 C CA . GLU A 1 89 ? -12.189 -17.704 13.124 1.00 77.81 89 GLU A CA 1
ATOM 718 C C . GLU A 1 89 ? -13.302 -18.749 13.261 1.00 77.81 89 GLU A C 1
ATOM 720 O O . GLU A 1 89 ? -13.380 -19.684 12.468 1.00 77.81 89 GLU A O 1
ATOM 725 N N . ALA A 1 90 ? -14.211 -18.562 14.220 1.00 74.75 90 ALA A N 1
ATOM 726 C CA . ALA A 1 90 ? -15.402 -19.393 14.378 1.00 74.75 90 ALA A CA 1
ATOM 727 C C . ALA A 1 90 ? -16.507 -19.104 13.336 1.00 74.75 90 ALA A C 1
ATOM 729 O O . ALA A 1 90 ? -17.559 -19.743 13.370 1.00 74.75 90 ALA A O 1
ATOM 730 N N . GLY A 1 91 ? -16.296 -18.154 12.415 1.00 73.50 91 GLY A N 1
ATOM 731 C CA . GLY A 1 91 ? -17.278 -17.748 11.406 1.00 73.50 91 GLY A CA 1
ATOM 732 C C . GLY A 1 91 ? -18.415 -16.880 11.955 1.00 73.50 91 GLY A C 1
ATOM 733 O O . GLY A 1 91 ? -19.448 -16.735 11.301 1.00 73.50 91 GLY A O 1
ATOM 734 N N . HIS A 1 92 ? -18.257 -16.309 13.152 1.00 72.88 92 HIS A N 1
ATOM 735 C CA . HIS A 1 92 ? -19.232 -15.397 13.738 1.00 72.88 92 HIS A CA 1
ATOM 736 C C . HIS A 1 92 ? -19.003 -13.968 13.241 1.00 72.88 92 HIS A C 1
ATOM 738 O O . HIS A 1 92 ? -17.940 -13.378 13.441 1.00 72.88 92 HIS A O 1
ATOM 744 N N . PHE A 1 93 ? -20.034 -13.395 12.620 1.00 64.44 93 PHE A N 1
ATOM 745 C CA . PHE A 1 93 ? -20.066 -11.982 12.263 1.00 64.44 93 PHE A CA 1
ATOM 746 C C . PHE A 1 93 ? -20.594 -11.167 13.437 1.00 64.44 93 PHE A C 1
ATOM 748 O O . PHE A 1 93 ? -21.598 -11.513 14.058 1.00 64.44 93 PHE A O 1
ATOM 755 N N . ILE A 1 94 ? -19.887 -10.088 13.751 1.00 66.69 94 ILE A N 1
ATOM 756 C CA . ILE A 1 94 ? -20.232 -9.200 14.853 1.00 66.69 94 ILE A CA 1
ATOM 757 C C . ILE A 1 94 ? -21.015 -8.037 14.262 1.00 66.69 94 ILE A C 1
ATOM 759 O O . ILE A 1 94 ? -20.431 -7.089 13.738 1.00 66.69 94 ILE A O 1
ATOM 763 N N . GLU A 1 95 ? -22.337 -8.126 14.339 1.00 63.78 95 GLU A N 1
ATOM 764 C CA . GLU A 1 95 ? -23.232 -7.002 14.088 1.00 63.78 95 GLU A CA 1
ATOM 765 C C . GLU A 1 95 ? -23.576 -6.373 15.437 1.00 63.78 95 GLU A C 1
ATOM 767 O O . GLU A 1 95 ? -24.237 -6.971 16.283 1.00 63.78 95 GLU A O 1
ATOM 772 N N . THR A 1 96 ? -23.044 -5.179 15.692 1.00 66.31 96 THR A N 1
ATOM 773 C CA . THR A 1 96 ? -23.376 -4.417 16.893 1.00 66.31 96 THR A CA 1
ATOM 774 C C . THR A 1 96 ? -24.535 -3.482 16.579 1.00 66.31 96 THR A C 1
ATOM 776 O O . THR A 1 96 ? -24.368 -2.509 15.855 1.00 66.31 96 THR A O 1
ATOM 779 N N . ASP A 1 97 ? -25.716 -3.731 17.141 1.00 71.00 97 ASP A N 1
ATOM 780 C CA . ASP A 1 97 ? -26.866 -2.824 16.976 1.00 71.00 97 ASP A CA 1
ATOM 781 C C . ASP A 1 97 ? -26.685 -1.507 17.750 1.00 71.00 97 ASP A C 1
ATOM 783 O O . ASP A 1 97 ? -27.261 -0.473 17.410 1.00 71.00 97 ASP A O 1
ATOM 787 N N . ASN A 1 98 ? -25.841 -1.524 18.784 1.00 80.81 98 ASN A N 1
ATOM 788 C CA . ASN A 1 98 ? -25.562 -0.372 19.630 1.00 80.81 98 ASN A CA 1
ATOM 789 C C . ASN A 1 98 ? -24.542 0.579 18.965 1.00 80.81 98 ASN A C 1
ATOM 791 O O . ASN A 1 98 ? -23.420 0.150 18.677 1.00 80.81 98 ASN A O 1
ATOM 795 N N . PRO A 1 99 ? -24.865 1.877 18.783 1.00 80.31 99 PRO A N 1
ATOM 796 C CA . PRO A 1 99 ? -23.956 2.850 18.171 1.00 80.31 99 PRO A CA 1
ATOM 797 C C . PRO A 1 99 ? -22.633 3.010 18.935 1.00 80.31 99 PRO A C 1
ATOM 799 O O . PRO A 1 99 ? -21.589 3.186 18.317 1.00 80.31 99 PRO A O 1
ATOM 802 N N . VAL A 1 100 ? -22.644 2.869 20.264 1.00 81.81 100 VAL A N 1
ATOM 803 C CA . VAL A 1 100 ? -21.423 2.938 21.085 1.00 81.81 100 VAL A CA 1
ATOM 804 C C . VAL A 1 100 ? -20.505 1.751 20.799 1.00 81.81 100 VAL A C 1
ATOM 806 O O . VAL A 1 100 ? -19.292 1.904 20.707 1.00 81.81 100 VAL A O 1
ATOM 809 N N . ASP A 1 101 ? -21.079 0.563 20.620 1.00 81.12 101 ASP A N 1
ATOM 810 C CA . ASP A 1 101 ? -20.313 -0.648 20.329 1.00 81.12 101 ASP A CA 1
ATOM 811 C C . ASP A 1 101 ? -19.742 -0.611 18.903 1.00 81.12 101 ASP A C 1
ATOM 813 O O . ASP A 1 101 ? -18.627 -1.082 18.681 1.00 81.12 101 ASP A O 1
ATOM 817 N N . LYS A 1 102 ? -20.452 0.008 17.946 1.00 81.69 102 LYS A N 1
ATOM 818 C CA . LYS A 1 102 ? -19.920 0.292 16.599 1.00 81.69 102 LYS A CA 1
ATOM 819 C C . LYS A 1 102 ? -18.673 1.174 16.659 1.00 81.69 102 LYS A C 1
ATOM 821 O O . LYS A 1 102 ? -17.668 0.825 16.045 1.00 81.69 102 LYS A O 1
ATOM 826 N N . GLU A 1 103 ? -18.709 2.252 17.438 1.00 82.38 103 GLU A N 1
ATOM 827 C CA . GLU A 1 103 ? -17.551 3.137 17.631 1.00 82.38 103 GLU A CA 1
ATOM 828 C C . GLU A 1 103 ? -16.381 2.422 18.322 1.00 82.38 103 GLU A C 1
ATOM 830 O O . GLU A 1 103 ? -15.229 2.574 17.918 1.00 82.38 103 GLU A O 1
ATOM 835 N N . ILE A 1 104 ? -16.652 1.558 19.309 1.00 84.00 104 ILE A N 1
ATOM 836 C CA . ILE A 1 104 ? -15.603 0.747 19.949 1.00 84.00 104 ILE A CA 1
ATOM 837 C C . ILE A 1 104 ? -14.974 -0.219 18.942 1.00 84.00 104 ILE A C 1
ATOM 839 O O . ILE A 1 104 ? -13.753 -0.343 18.906 1.00 84.00 104 ILE A O 1
ATOM 843 N N . VAL A 1 105 ? -15.767 -0.882 18.096 1.00 83.25 105 VAL A N 1
ATOM 844 C CA . VAL A 1 105 ? -15.239 -1.754 17.035 1.00 83.25 105 VAL A CA 1
ATOM 845 C C . VAL A 1 105 ? -14.406 -0.952 16.029 1.00 83.25 105 VAL A C 1
ATOM 847 O O . VAL A 1 105 ? -13.321 -1.408 15.664 1.00 83.25 105 VAL A O 1
ATOM 850 N N . LYS A 1 106 ? -14.860 0.244 15.623 1.00 81.31 106 LYS A N 1
ATOM 851 C CA . LYS A 1 106 ? -14.119 1.173 14.749 1.00 81.31 106 LYS A CA 1
ATOM 852 C C . LYS A 1 106 ? -12.762 1.528 15.372 1.00 81.31 106 LYS A C 1
ATOM 854 O O . LYS A 1 106 ? -11.719 1.322 14.756 1.00 81.31 106 LYS A O 1
ATOM 859 N N . TYR A 1 107 ? -12.747 1.914 16.647 1.00 82.94 107 TYR A N 1
ATOM 860 C CA . TYR A 1 107 ? -11.516 2.183 17.395 1.00 82.94 107 TYR A CA 1
ATOM 861 C C . TYR A 1 107 ? -10.594 0.965 17.513 1.00 82.94 107 TYR A C 1
ATOM 863 O O . TYR A 1 107 ? -9.392 1.062 17.260 1.00 82.94 107 TYR A O 1
ATOM 871 N N . LEU A 1 108 ? -11.133 -0.206 17.854 1.00 82.00 108 LEU A N 1
ATOM 872 C CA . LEU A 1 108 ? -10.336 -1.424 17.988 1.00 82.00 108 LEU A CA 1
ATOM 873 C C . LEU A 1 108 ? -9.691 -1.823 16.658 1.00 82.00 108 LEU A C 1
ATOM 875 O O . LEU A 1 108 ? -8.526 -2.205 16.673 1.00 82.00 108 LEU A O 1
ATOM 879 N N . LYS A 1 109 ? -10.381 -1.654 15.518 1.00 79.25 109 LYS A N 1
ATOM 880 C CA . LYS A 1 109 ? -9.802 -1.828 14.170 1.00 79.25 109 LYS A CA 1
ATOM 881 C C . LYS A 1 109 ? -8.636 -0.873 13.907 1.00 79.25 109 LYS A C 1
ATOM 883 O O . LYS A 1 109 ? -7.642 -1.268 13.294 1.00 79.25 109 LYS A O 1
ATOM 888 N N . VAL A 1 110 ? -8.742 0.368 14.379 1.00 76.31 110 VAL A N 1
ATOM 889 C CA . VAL A 1 110 ? -7.686 1.380 14.250 1.00 76.31 110 VAL A CA 1
ATOM 890 C C . VAL A 1 110 ? -6.456 1.050 15.097 1.00 76.31 110 VAL A C 1
ATOM 892 O O . VAL A 1 110 ? -5.330 1.211 14.639 1.00 76.31 110 VAL A O 1
ATOM 895 N N . THR A 1 111 ? -6.664 0.495 16.288 1.00 73.62 111 THR A N 1
ATOM 896 C CA . THR A 1 111 ? -5.592 0.197 17.257 1.00 73.62 111 THR A CA 1
ATOM 897 C C . THR A 1 111 ? -4.959 -1.198 17.154 1.00 73.62 111 THR A C 1
ATOM 899 O O . THR A 1 111 ? -4.090 -1.523 17.966 1.00 73.62 111 THR A O 1
ATOM 902 N N . ARG A 1 112 ? -5.358 -2.048 16.192 1.00 71.38 112 ARG A N 1
ATOM 903 C CA . ARG A 1 112 ? -4.760 -3.392 16.048 1.00 71.38 112 ARG A CA 1
ATOM 904 C C . ARG A 1 112 ? -3.290 -3.298 15.645 1.00 71.38 112 ARG A C 1
ATOM 906 O O . ARG A 1 112 ? -2.952 -2.589 14.704 1.00 71.38 112 ARG A O 1
ATOM 913 N N . SER A 1 113 ? -2.449 -4.070 16.328 1.00 57.53 113 SER A N 1
ATOM 914 C CA . SER A 1 113 ? -1.005 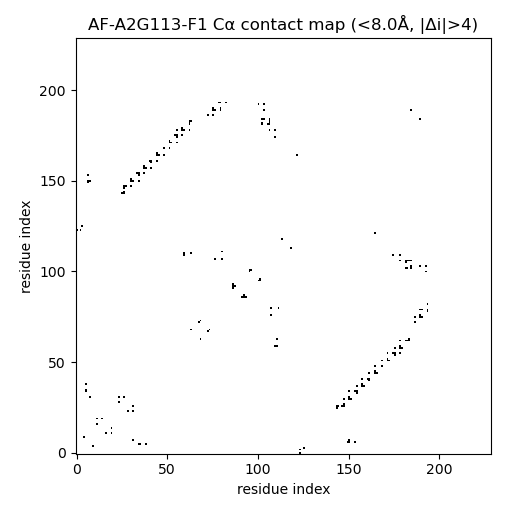-4.148 16.074 1.00 57.53 113 SER A CA 1
ATOM 915 C C . SER A 1 113 ? -0.674 -4.921 14.791 1.00 57.53 113 SER A C 1
ATOM 917 O O . SER A 1 113 ? 0.188 -4.492 14.034 1.00 57.53 113 SER A O 1
ATOM 919 N N . ASP A 1 114 ? -1.419 -5.996 14.508 1.00 52.34 114 ASP A N 1
ATOM 920 C CA . ASP A 1 114 ? -1.238 -6.859 13.331 1.00 52.34 114 ASP A CA 1
ATOM 921 C C . ASP A 1 114 ? -2.301 -6.567 12.269 1.00 52.34 114 ASP A C 1
ATOM 923 O O . ASP A 1 114 ? -3.145 -7.400 11.924 1.00 52.34 114 ASP A O 1
ATOM 927 N N . ARG A 1 115 ? -2.323 -5.330 11.770 1.00 56.94 115 ARG A N 1
ATOM 928 C CA . ARG A 1 115 ? -3.184 -5.010 10.630 1.00 56.94 115 ARG A CA 1
ATOM 929 C C . ARG A 1 115 ? -2.647 -5.760 9.407 1.00 56.94 115 ARG A C 1
ATOM 931 O O . ARG A 1 115 ? -1.466 -5.607 9.099 1.00 56.94 115 ARG A O 1
ATOM 938 N N . PRO A 1 116 ? -3.497 -6.494 8.662 1.00 49.00 116 PRO A N 1
ATOM 939 C CA . PRO A 1 116 ? -3.067 -7.257 7.487 1.00 49.00 116 PRO A CA 1
ATOM 940 C C . PRO A 1 116 ? -2.367 -6.399 6.416 1.00 49.00 116 PRO A C 1
ATOM 942 O O . PRO A 1 116 ? -1.657 -6.943 5.580 1.00 49.00 116 PRO A O 1
ATOM 945 N N . ASN A 1 117 ? -2.496 -5.067 6.488 1.00 48.16 117 ASN A N 1
ATOM 946 C CA . ASN A 1 117 ? -1.921 -4.124 5.532 1.00 48.16 117 ASN A CA 1
ATOM 947 C C . ASN A 1 117 ? -0.899 -3.140 6.140 1.00 48.16 117 ASN A C 1
ATOM 949 O O . ASN A 1 117 ? -0.347 -2.332 5.399 1.00 48.16 117 ASN A O 1
ATOM 953 N N . SER A 1 118 ? -0.627 -3.151 7.457 1.00 44.12 118 SER A N 1
ATOM 954 C CA . SER A 1 118 ? 0.274 -2.138 8.051 1.00 44.12 118 SER A CA 1
ATOM 955 C C . SER A 1 118 ? 1.757 -2.488 7.977 1.00 44.12 118 SER A C 1
ATOM 957 O O . SER A 1 118 ? 2.585 -1.634 8.284 1.00 44.12 118 SER A O 1
ATOM 959 N N . SER A 1 119 ? 2.104 -3.722 7.610 1.00 42.53 119 SER A N 1
ATOM 960 C CA . SER A 1 119 ? 3.468 -4.241 7.760 1.00 42.53 119 SER A CA 1
ATOM 961 C C . SER A 1 119 ? 4.052 -4.898 6.519 1.00 42.53 119 SER A C 1
ATOM 963 O O . SER A 1 119 ? 5.169 -5.396 6.600 1.00 42.53 119 SER A O 1
ATOM 965 N N . SER A 1 120 ? 3.377 -4.869 5.369 1.00 39.66 120 SER A N 1
ATOM 966 C CA . SER A 1 120 ? 4.062 -5.206 4.123 1.00 39.66 120 SER A CA 1
ATOM 967 C C . SER A 1 120 ? 4.689 -3.933 3.564 1.00 39.66 120 SER A C 1
ATOM 969 O O . SER A 1 120 ? 3.983 -3.150 2.922 1.00 39.66 120 SER A O 1
ATOM 971 N N . PRO A 1 121 ? 6.001 -3.676 3.765 1.00 46.91 121 PRO A N 1
ATOM 972 C CA . PRO A 1 121 ? 6.700 -2.913 2.752 1.00 46.91 121 PRO A CA 1
ATOM 973 C C . PRO A 1 121 ? 6.426 -3.670 1.458 1.00 46.91 121 PRO A C 1
ATOM 975 O O . PRO A 1 121 ? 6.745 -4.856 1.371 1.00 46.91 121 PRO A O 1
ATOM 978 N N . ILE A 1 122 ? 5.757 -3.023 0.500 1.00 50.59 122 ILE A N 1
ATOM 979 C CA . ILE A 1 122 ? 5.667 -3.531 -0.870 1.00 50.59 122 ILE A CA 1
ATOM 980 C C . ILE A 1 122 ? 7.067 -4.024 -1.208 1.00 50.59 122 ILE A C 1
ATOM 982 O O . ILE A 1 122 ? 8.025 -3.243 -1.127 1.00 50.59 122 ILE A O 1
ATOM 986 N N . SER A 1 123 ? 7.186 -5.345 -1.381 1.00 42.47 123 SER A N 1
ATOM 987 C CA . SER A 1 123 ? 8.480 -6.014 -1.376 1.00 42.47 123 SER A CA 1
ATOM 988 C C . SER A 1 123 ? 9.359 -5.324 -2.399 1.00 42.47 123 SER A C 1
ATOM 990 O O . SER A 1 123 ? 9.077 -5.300 -3.589 1.00 42.47 123 SER A O 1
ATOM 992 N N . THR A 1 124 ? 10.423 -4.706 -1.900 1.00 45.97 124 THR A N 1
ATOM 993 C CA . THR A 1 124 ? 11.416 -4.000 -2.715 1.00 45.97 124 THR A CA 1
ATOM 994 C C . THR A 1 124 ? 12.385 -4.983 -3.366 1.00 45.97 124 THR A C 1
ATOM 996 O O . THR A 1 124 ? 13.304 -4.579 -4.072 1.00 45.97 124 THR A O 1
ATOM 999 N N . SER A 1 125 ? 12.197 -6.283 -3.132 1.00 41.66 125 SER A N 1
ATOM 1000 C CA . SER A 1 125 ? 12.993 -7.339 -3.727 1.00 41.66 125 SER A CA 1
ATOM 1001 C C . SER A 1 125 ? 12.480 -7.657 -5.124 1.00 41.66 125 SER A C 1
ATOM 1003 O O . SER A 1 125 ? 11.594 -8.493 -5.301 1.00 41.66 125 SER A O 1
ATOM 1005 N N . ARG A 1 126 ? 13.119 -7.034 -6.113 1.00 46.00 126 ARG A N 1
ATOM 1006 C CA . ARG A 1 126 ? 13.258 -7.613 -7.448 1.00 46.00 126 ARG A CA 1
ATOM 1007 C C . ARG A 1 126 ? 13.706 -9.076 -7.286 1.00 46.00 126 ARG A C 1
ATOM 1009 O O . ARG A 1 126 ? 14.633 -9.321 -6.498 1.00 46.00 126 ARG A O 1
ATOM 1016 N N . PRO A 1 127 ? 13.125 -10.064 -7.985 1.00 41.09 127 PRO A N 1
ATOM 1017 C CA . PRO A 1 127 ? 13.774 -11.357 -8.108 1.00 41.09 127 PRO A CA 1
ATOM 1018 C C . PRO A 1 127 ? 15.112 -11.111 -8.814 1.00 41.09 127 PRO A C 1
ATOM 1020 O O . PRO A 1 127 ? 15.185 -10.831 -10.006 1.00 41.09 127 PRO A O 1
ATOM 1023 N N . THR A 1 128 ? 16.203 -11.172 -8.056 1.00 45.94 128 THR A N 1
ATOM 1024 C CA . THR A 1 128 ? 17.586 -10.942 -8.515 1.00 45.94 128 THR A CA 1
ATOM 1025 C C . THR A 1 128 ? 18.097 -12.033 -9.474 1.00 45.94 128 THR A C 1
ATOM 1027 O O . THR A 1 128 ? 19.305 -12.211 -9.641 1.00 45.94 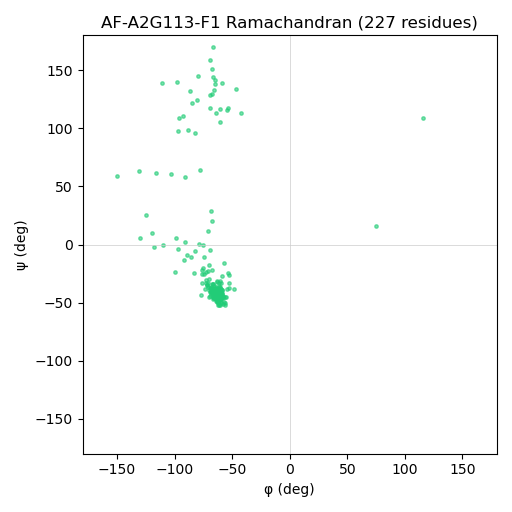128 THR A O 1
ATOM 1030 N N . SER A 1 129 ? 17.200 -12.792 -10.110 1.00 44.06 129 SER A N 1
ATOM 1031 C CA . SER A 1 129 ? 17.518 -14.013 -10.844 1.00 44.06 129 SER A CA 1
ATOM 1032 C C . SER A 1 129 ? 17.631 -13.850 -12.360 1.00 44.06 129 SER A C 1
ATOM 1034 O O . SER A 1 129 ? 18.356 -14.645 -12.952 1.00 44.06 129 SER A O 1
ATOM 1036 N N . SER A 1 130 ? 17.022 -12.846 -13.006 1.00 46.12 130 SER A N 1
ATOM 1037 C CA . SER A 1 130 ? 17.024 -12.821 -14.485 1.00 46.12 130 SER A CA 1
ATOM 1038 C C . SER A 1 130 ? 18.364 -12.352 -15.083 1.00 46.12 130 SER A C 1
ATOM 1040 O O . SER A 1 130 ? 18.939 -13.024 -15.935 1.00 46.12 130 SER A O 1
ATOM 1042 N N . LEU A 1 131 ? 18.984 -11.296 -14.537 1.00 46.94 131 LEU A N 1
ATOM 1043 C CA . LEU A 1 131 ? 20.302 -10.835 -15.016 1.00 46.94 131 LEU A CA 1
ATOM 1044 C C . LEU A 1 131 ? 21.465 -11.761 -14.613 1.00 46.94 131 LEU A C 1
ATOM 1046 O O . LEU A 1 131 ? 22.501 -11.777 -15.273 1.00 46.94 131 LEU A O 1
ATOM 1050 N N . ARG A 1 132 ? 21.322 -12.552 -13.538 1.00 45.62 132 ARG A N 1
ATOM 1051 C CA . ARG A 1 132 ? 22.372 -13.491 -13.097 1.00 45.62 132 ARG A CA 1
ATOM 1052 C C . ARG A 1 132 ? 22.350 -14.826 -13.841 1.00 45.62 132 ARG A C 1
ATOM 1054 O O . ARG A 1 132 ? 23.400 -15.465 -13.909 1.00 45.62 132 ARG A O 1
ATOM 1061 N N . ALA A 1 133 ? 21.207 -15.232 -14.397 1.00 42.12 133 ALA A N 1
ATOM 1062 C CA . ALA A 1 133 ? 21.124 -16.404 -15.268 1.00 42.12 133 ALA A CA 1
ATOM 1063 C C . ALA A 1 133 ? 21.758 -16.133 -16.646 1.00 42.12 133 ALA A C 1
ATOM 1065 O O . ALA A 1 133 ? 22.392 -17.018 -17.216 1.00 42.12 133 ALA A O 1
ATOM 1066 N N . SER A 1 134 ? 21.709 -14.886 -17.118 1.00 43.50 134 SER A N 1
ATOM 1067 C CA . SER A 1 134 ? 22.315 -14.449 -18.380 1.00 43.50 134 SER A CA 1
ATOM 1068 C C . SER A 1 134 ? 23.751 -13.959 -18.187 1.00 43.50 134 SER A C 1
ATOM 1070 O O . SER A 1 134 ? 24.106 -12.837 -18.531 1.00 43.50 134 SER A O 1
ATOM 1072 N N . ARG A 1 135 ? 24.635 -14.806 -17.649 1.00 43.06 135 ARG A N 1
ATOM 1073 C CA . ARG A 1 135 ? 26.088 -14.542 -17.545 1.00 43.06 135 ARG A CA 1
ATOM 1074 C C . ARG A 1 135 ? 26.829 -14.524 -18.902 1.00 43.06 135 ARG A C 1
ATOM 1076 O O . ARG A 1 135 ? 28.023 -14.799 -18.950 1.00 43.06 135 ARG A O 1
ATOM 1083 N N . SER A 1 136 ? 26.154 -14.163 -19.993 1.00 43.41 136 SER A N 1
ATOM 1084 C CA . SER A 1 136 ? 26.738 -13.987 -21.330 1.00 43.41 136 SER A CA 1
ATOM 1085 C C . SER A 1 136 ? 26.468 -12.604 -21.941 1.00 43.41 136 SER A C 1
ATOM 1087 O O . SER A 1 136 ? 26.522 -12.459 -23.158 1.00 43.41 136 SER A O 1
ATOM 1089 N N . VAL A 1 137 ? 26.229 -11.559 -21.133 1.00 48.69 137 VAL A N 1
ATOM 1090 C CA . VAL A 1 137 ? 26.124 -10.159 -21.623 1.00 48.69 137 VAL A CA 1
ATOM 1091 C C . VAL A 1 137 ? 27.479 -9.576 -22.071 1.00 48.69 137 VAL A C 1
ATOM 1093 O O . VAL A 1 137 ? 27.604 -8.385 -22.328 1.00 48.69 137 VAL A O 1
ATOM 1096 N N . THR A 1 138 ? 28.523 -10.398 -22.201 1.00 48.47 138 THR A N 1
ATOM 1097 C CA . THR A 1 138 ? 29.806 -9.991 -22.794 1.00 48.47 138 THR A CA 1
ATOM 1098 C C . THR A 1 138 ? 29.721 -9.720 -24.297 1.00 48.47 138 THR A C 1
ATOM 1100 O O . THR A 1 138 ? 30.700 -9.260 -24.869 1.00 48.47 138 THR A O 1
ATOM 1103 N N . ASP A 1 139 ? 28.566 -9.958 -24.926 1.00 50.16 139 ASP A N 1
ATOM 1104 C CA . ASP A 1 139 ? 28.368 -9.789 -26.365 1.00 50.16 139 ASP A CA 1
ATOM 1105 C C . ASP A 1 139 ? 27.097 -8.967 -26.663 1.00 50.16 139 ASP A C 1
ATOM 1107 O O . ASP A 1 139 ? 26.133 -9.432 -27.268 1.00 50.16 139 ASP A O 1
ATOM 1111 N N . VAL A 1 140 ? 27.084 -7.701 -26.220 1.00 53.75 140 VAL A N 1
ATOM 1112 C CA . VAL A 1 140 ? 25.971 -6.737 -26.412 1.00 53.75 140 VAL A CA 1
ATOM 1113 C C . VAL A 1 140 ? 25.566 -6.597 -27.894 1.00 53.75 140 VAL A C 1
ATOM 1115 O O . VAL A 1 140 ? 24.422 -6.272 -28.208 1.00 53.75 140 VAL A O 1
ATOM 1118 N N . SER A 1 141 ? 26.479 -6.884 -28.829 1.00 51.84 141 SER A N 1
ATOM 1119 C CA . SER A 1 141 ? 26.195 -6.873 -30.271 1.00 51.84 141 SER A CA 1
ATOM 1120 C C . SER A 1 141 ? 25.411 -8.091 -30.779 1.00 51.84 141 SER A C 1
ATOM 1122 O O . SER A 1 141 ? 24.751 -7.962 -31.809 1.00 51.84 141 SER A O 1
ATOM 1124 N N . ASN A 1 142 ? 25.428 -9.228 -30.073 1.00 53.84 142 ASN A N 1
ATOM 1125 C CA . ASN A 1 142 ? 24.778 -10.469 -30.510 1.00 53.84 142 ASN A CA 1
ATOM 1126 C C . ASN A 1 142 ? 23.387 -10.699 -29.903 1.00 53.84 142 ASN A C 1
ATOM 1128 O O . ASN A 1 142 ? 22.718 -11.641 -30.317 1.00 53.84 142 ASN A O 1
ATOM 1132 N N . SER A 1 143 ? 22.908 -9.839 -28.992 1.00 73.50 143 SER A N 1
ATOM 1133 C CA . SER A 1 143 ? 21.539 -9.980 -28.481 1.00 73.50 143 SER A CA 1
ATOM 1134 C C . SER A 1 143 ? 20.843 -8.685 -28.048 1.00 73.50 143 SER A C 1
ATOM 1136 O O . SER A 1 143 ? 20.405 -8.506 -26.912 1.00 73.50 143 SER A O 1
ATOM 1138 N N . ILE A 1 144 ? 20.708 -7.748 -28.989 1.00 83.06 144 ILE A N 1
ATOM 1139 C CA . ILE A 1 144 ? 19.856 -6.556 -28.814 1.00 83.06 144 ILE A CA 1
ATOM 1140 C C . ILE A 1 144 ? 18.390 -6.949 -28.583 1.00 83.06 144 ILE A C 1
ATOM 1142 O O . ILE A 1 144 ? 17.673 -6.242 -27.877 1.00 83.06 144 ILE A O 1
ATOM 1146 N N . ASP A 1 145 ? 17.944 -8.064 -29.162 1.00 82.94 145 ASP A N 1
ATOM 1147 C CA . ASP A 1 145 ? 16.579 -8.556 -28.980 1.00 82.94 145 ASP A CA 1
ATOM 1148 C C . ASP A 1 145 ? 16.342 -9.097 -27.564 1.00 82.94 145 ASP A C 1
ATOM 1150 O O . ASP A 1 145 ? 15.301 -8.782 -26.988 1.00 82.94 145 ASP A O 1
ATOM 1154 N N . ASP A 1 146 ? 17.325 -9.758 -26.939 1.00 83.12 146 ASP A N 1
ATOM 1155 C CA . ASP A 1 146 ? 17.217 -10.127 -25.518 1.00 83.12 146 ASP A CA 1
ATOM 1156 C C . ASP A 1 146 ? 17.196 -8.884 -24.622 1.00 83.12 146 ASP A C 1
ATOM 1158 O O . ASP A 1 146 ? 16.418 -8.815 -23.674 1.00 83.12 146 ASP A O 1
ATOM 1162 N N . VAL A 1 147 ? 17.997 -7.857 -24.934 1.00 86.06 147 VAL A N 1
ATOM 1163 C CA . VAL A 1 147 ? 17.967 -6.588 -24.185 1.00 86.06 147 VAL A CA 1
ATOM 1164 C C . VAL A 1 147 ? 16.603 -5.905 -24.302 1.00 86.06 147 VAL A C 1
ATOM 1166 O O . VAL A 1 147 ? 16.094 -5.373 -23.317 1.00 86.06 147 VAL A O 1
ATOM 1169 N N . ARG A 1 148 ? 15.986 -5.924 -25.488 1.00 89.19 148 ARG A N 1
ATOM 1170 C CA . ARG A 1 148 ? 14.629 -5.396 -25.686 1.00 89.19 148 ARG A CA 1
ATOM 1171 C C . ARG A 1 148 ? 13.604 -6.175 -24.864 1.00 89.19 148 ARG A C 1
ATOM 1173 O O . ARG A 1 148 ? 12.799 -5.538 -24.196 1.00 89.19 148 ARG A O 1
ATOM 1180 N N . ALA A 1 149 ? 13.666 -7.507 -24.879 1.00 88.00 149 ALA A N 1
ATOM 1181 C CA . ALA A 1 149 ? 12.771 -8.354 -24.092 1.00 88.00 149 ALA A CA 1
ATOM 1182 C C . ALA A 1 149 ? 12.911 -8.082 -22.586 1.00 88.00 149 ALA A C 1
ATOM 1184 O O . ALA A 1 149 ? 11.911 -7.879 -21.909 1.00 88.00 149 ALA A O 1
ATOM 1185 N N . LEU A 1 150 ? 14.144 -7.965 -22.082 1.00 87.75 150 LEU A N 1
ATOM 1186 C CA . LEU A 1 150 ? 14.411 -7.638 -20.679 1.00 87.75 150 LEU A CA 1
ATOM 1187 C C . LEU A 1 150 ? 13.866 -6.260 -20.273 1.00 87.75 150 LEU A C 1
ATOM 1189 O O . LEU A 1 150 ? 13.363 -6.105 -19.163 1.00 87.75 150 LEU A O 1
ATOM 1193 N N . LEU A 1 151 ? 13.956 -5.257 -21.152 1.00 90.00 151 LEU A N 1
ATOM 1194 C CA . LEU A 1 151 ? 13.353 -3.944 -20.903 1.00 90.00 151 LEU A CA 1
ATOM 1195 C C . LEU A 1 151 ? 11.821 -4.005 -20.932 1.00 90.00 151 LEU A C 1
ATOM 1197 O O . LEU A 1 151 ? 11.171 -3.328 -20.139 1.00 90.00 151 LEU A O 1
ATOM 1201 N N . ASP A 1 152 ? 11.232 -4.808 -21.815 1.00 90.94 152 ASP A N 1
ATOM 1202 C CA . ASP A 1 152 ? 9.780 -4.972 -21.862 1.00 90.94 152 ASP A CA 1
ATOM 1203 C C . ASP A 1 152 ? 9.254 -5.710 -20.612 1.00 90.94 152 ASP A C 1
ATOM 1205 O O . ASP A 1 152 ? 8.271 -5.264 -20.022 1.00 90.94 152 ASP A O 1
ATOM 1209 N N . GLU A 1 153 ? 9.962 -6.734 -20.123 1.00 89.56 153 GLU A N 1
ATOM 1210 C CA . GLU A 1 153 ? 9.673 -7.398 -18.840 1.00 89.56 153 GLU A CA 1
ATOM 1211 C C . GLU A 1 153 ? 9.798 -6.442 -17.644 1.00 89.56 153 GLU A C 1
ATOM 1213 O O . GLU A 1 153 ? 8.932 -6.419 -16.768 1.00 89.56 153 GLU A O 1
ATOM 1218 N N . GLU A 1 154 ? 10.857 -5.624 -17.608 1.00 89.69 154 GLU A N 1
ATOM 1219 C CA . GLU A 1 154 ? 11.056 -4.618 -16.558 1.00 89.69 154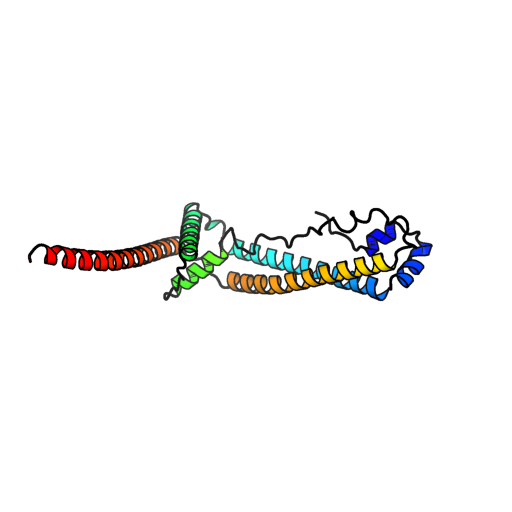 GLU A CA 1
ATOM 1220 C C . GLU A 1 154 ? 9.895 -3.618 -16.518 1.00 89.69 154 GLU A C 1
ATOM 1222 O O . GLU A 1 154 ? 9.420 -3.251 -15.440 1.00 89.69 154 GLU A O 1
ATOM 1227 N N . PHE A 1 155 ? 9.409 -3.193 -17.685 1.00 93.00 155 PHE A N 1
ATOM 1228 C CA . PHE A 1 155 ? 8.251 -2.314 -17.760 1.00 93.00 155 PHE A CA 1
ATOM 1229 C C . PHE A 1 155 ? 6.997 -2.966 -17.180 1.00 93.00 155 PHE A C 1
ATOM 1231 O O . PHE A 1 155 ? 6.319 -2.338 -16.368 1.00 93.00 155 PHE A O 1
ATOM 1238 N N . ASP A 1 156 ? 6.689 -4.202 -17.576 1.00 91.69 156 ASP A N 1
ATOM 1239 C CA . ASP A 1 156 ? 5.483 -4.903 -17.127 1.00 91.69 156 ASP A CA 1
ATOM 1240 C C . ASP A 1 156 ? 5.513 -5.145 -15.605 1.00 91.69 156 ASP A C 1
ATOM 1242 O O . ASP A 1 156 ? 4.501 -4.970 -14.912 1.00 91.69 156 ASP A O 1
ATOM 1246 N N . GLU A 1 157 ? 6.690 -5.463 -15.053 1.00 89.81 157 GLU A N 1
ATOM 1247 C CA . GLU A 1 157 ? 6.903 -5.578 -13.607 1.00 89.81 157 GLU A CA 1
ATOM 1248 C C . GLU A 1 157 ? 6.650 -4.234 -12.904 1.00 89.81 157 GLU A C 1
ATOM 1250 O O . GLU A 1 157 ? 5.872 -4.161 -11.947 1.00 89.81 157 GLU A O 1
ATOM 1255 N N . MET A 1 158 ? 7.259 -3.147 -13.391 1.00 92.06 158 MET A N 1
ATOM 1256 C CA . MET A 1 158 ? 7.069 -1.813 -12.813 1.00 92.06 158 MET A CA 1
ATOM 1257 C C . MET A 1 158 ? 5.619 -1.335 -12.926 1.00 92.06 158 MET A C 1
ATOM 1259 O O . MET A 1 158 ? 5.091 -0.752 -11.978 1.00 92.06 158 MET A O 1
ATOM 1263 N N . GLN A 1 159 ? 4.946 -1.612 -14.042 1.00 92.38 159 GLN A N 1
ATOM 1264 C CA . GLN A 1 159 ? 3.546 -1.258 -14.253 1.00 92.38 159 GLN A CA 1
ATOM 1265 C C . GLN A 1 159 ? 2.623 -2.006 -13.283 1.00 92.38 159 GLN A C 1
ATOM 1267 O O . GLN A 1 159 ? 1.701 -1.408 -12.718 1.00 92.38 159 GLN A O 1
ATOM 1272 N N . THR A 1 160 ? 2.901 -3.288 -13.035 1.00 91.62 160 THR A N 1
ATOM 1273 C CA . THR A 1 160 ? 2.183 -4.086 -12.033 1.00 91.62 160 THR A CA 1
ATOM 1274 C C . THR A 1 160 ? 2.347 -3.475 -10.642 1.00 91.62 160 THR A C 1
ATOM 1276 O O . THR A 1 160 ? 1.355 -3.209 -9.963 1.00 91.62 160 THR A O 1
ATOM 1279 N N . GLN A 1 161 ? 3.578 -3.130 -10.252 1.00 88.81 161 GLN A N 1
ATOM 1280 C CA . GLN A 1 161 ? 3.848 -2.485 -8.961 1.00 88.81 161 GLN A CA 1
ATOM 1281 C C . GLN A 1 161 ? 3.172 -1.110 -8.828 1.00 88.81 161 GLN A C 1
ATOM 1283 O O . GLN A 1 161 ? 2.665 -0.768 -7.757 1.00 88.81 161 GLN A O 1
ATOM 1288 N N . VAL A 1 162 ? 3.132 -0.313 -9.903 1.00 90.88 162 VAL A N 1
ATOM 1289 C CA . VAL A 1 162 ? 2.390 0.959 -9.932 1.00 90.88 162 VAL A CA 1
ATOM 1290 C C . VAL A 1 162 ? 0.913 0.716 -9.627 1.00 90.88 162 VAL A C 1
ATOM 1292 O O . VAL A 1 162 ? 0.329 1.423 -8.800 1.00 90.88 162 VAL A O 1
ATOM 1295 N N . GLN A 1 163 ? 0.306 -0.293 -10.251 1.00 90.88 163 GLN A N 1
ATOM 1296 C CA . GLN A 1 163 ? -1.103 -0.603 -10.041 1.00 90.88 163 GLN A CA 1
ATOM 1297 C C . GLN A 1 163 ? -1.383 -1.104 -8.617 1.00 90.88 163 GLN A C 1
ATOM 1299 O O . GLN A 1 163 ? -2.363 -0.675 -8.003 1.00 90.88 163 GLN A O 1
ATOM 1304 N N . GLU A 1 164 ? -0.510 -1.943 -8.061 1.00 88.94 164 GLU A N 1
ATOM 1305 C CA . GLU A 1 164 ? -0.597 -2.404 -6.671 1.00 88.94 164 GLU A CA 1
ATOM 1306 C C . GLU A 1 164 ? -0.510 -1.245 -5.672 1.00 88.94 164 GLU A C 1
ATOM 1308 O O . GLU A 1 164 ? -1.326 -1.162 -4.747 1.00 88.94 164 GLU A O 1
ATOM 1313 N N . ILE A 1 165 ? 0.428 -0.311 -5.874 1.00 88.38 165 ILE A N 1
ATOM 1314 C CA . ILE A 1 165 ? 0.559 0.876 -5.018 1.00 88.38 165 ILE A CA 1
ATOM 1315 C C . ILE A 1 165 ? -0.687 1.743 -5.112 1.00 88.38 165 ILE A C 1
ATOM 1317 O O . ILE A 1 165 ? -1.205 2.160 -4.079 1.00 88.38 165 ILE A O 1
ATOM 1321 N N . ARG A 1 166 ? -1.200 2.000 -6.320 1.00 89.12 166 ARG A N 1
ATOM 1322 C CA . ARG A 1 166 ? -2.424 2.794 -6.502 1.00 89.12 166 ARG A CA 1
ATOM 1323 C C . ARG A 1 166 ? -3.607 2.167 -5.765 1.00 89.12 166 ARG A C 1
ATOM 1325 O O . ARG A 1 166 ? -4.303 2.877 -5.046 1.00 89.12 166 ARG A O 1
ATOM 1332 N N . CYS A 1 167 ? -3.798 0.851 -5.879 1.00 86.88 167 CYS A N 1
ATOM 1333 C CA . CYS A 1 167 ? -4.855 0.141 -5.152 1.00 86.88 167 CYS A CA 1
ATOM 1334 C C . CYS A 1 167 ? -4.659 0.236 -3.632 1.00 86.88 167 CYS A C 1
ATOM 1336 O O . CYS A 1 167 ? -5.596 0.539 -2.896 1.00 86.88 167 CYS A O 1
ATOM 1338 N N . SER A 1 168 ? -3.427 0.043 -3.163 1.00 84.31 168 SER A N 1
ATOM 1339 C CA . SER A 1 168 ? -3.090 0.123 -1.738 1.00 84.31 168 SER A CA 1
ATOM 1340 C C . SER A 1 168 ? -3.272 1.535 -1.177 1.00 84.31 168 SER A C 1
ATOM 1342 O O . SER A 1 168 ? -3.723 1.699 -0.048 1.00 84.31 168 SER A O 1
ATOM 1344 N N . MET A 1 169 ? -2.976 2.569 -1.968 1.00 84.69 169 MET A N 1
ATOM 1345 C CA . MET A 1 169 ? -3.142 3.966 -1.573 1.00 84.69 169 MET A CA 1
ATOM 1346 C C . MET A 1 169 ? -4.597 4.333 -1.278 1.00 84.69 169 MET A C 1
ATOM 1348 O O . MET A 1 169 ? -4.826 5.089 -0.337 1.00 84.69 169 MET A O 1
ATOM 1352 N N . PHE A 1 170 ? -5.569 3.811 -2.034 1.00 85.62 170 PHE A N 1
ATOM 1353 C CA . PHE A 1 170 ? -6.987 4.043 -1.730 1.00 85.62 170 PHE A CA 1
ATOM 1354 C C . PHE A 1 170 ? -7.345 3.516 -0.340 1.00 85.62 170 PHE A C 1
ATOM 1356 O O . PHE A 1 170 ? -7.904 4.256 0.466 1.00 85.62 170 PHE A O 1
ATOM 1363 N N . ASN A 1 171 ? -6.897 2.301 -0.014 1.00 84.44 171 ASN A N 1
ATOM 1364 C CA . ASN A 1 171 ? -7.121 1.710 1.304 1.00 84.44 171 ASN A CA 1
ATOM 1365 C C . ASN A 1 171 ? -6.483 2.553 2.421 1.00 84.44 171 ASN A C 1
ATOM 1367 O O . ASN A 1 171 ? -7.130 2.839 3.422 1.00 84.44 171 ASN A O 1
ATOM 1371 N N . VAL A 1 172 ? -5.235 3.004 2.243 1.00 82.00 172 VAL A N 1
ATOM 1372 C CA . VAL A 1 172 ? -4.544 3.841 3.243 1.00 82.00 172 VAL A CA 1
ATOM 1373 C C . VAL A 1 172 ? -5.245 5.191 3.435 1.00 82.00 172 VAL A C 1
ATOM 1375 O O . VAL A 1 172 ? -5.333 5.682 4.560 1.00 82.00 172 VAL A O 1
ATOM 1378 N N . CYS A 1 173 ? -5.759 5.802 2.365 1.00 84.62 173 CYS A N 1
ATOM 1379 C CA . CYS A 1 173 ? -6.534 7.041 2.446 1.00 84.62 173 CYS A CA 1
ATOM 1380 C C . CYS A 1 173 ? -7.846 6.851 3.217 1.00 84.62 173 CYS A C 1
ATOM 1382 O O . CYS A 1 173 ? -8.159 7.670 4.084 1.00 84.62 173 CYS A O 1
ATOM 1384 N N . ASP A 1 174 ? -8.584 5.780 2.927 1.00 84.31 174 ASP A N 1
ATOM 1385 C CA . ASP A 1 174 ? -9.834 5.458 3.617 1.00 84.31 174 ASP A CA 1
ATOM 1386 C C . ASP A 1 174 ? -9.578 5.176 5.101 1.00 84.31 174 ASP A C 1
ATOM 1388 O O . ASP A 1 174 ? -10.225 5.773 5.962 1.00 84.31 174 ASP A O 1
ATOM 1392 N N . GLU A 1 175 ? -8.556 4.373 5.415 1.00 82.38 175 GLU A N 1
ATOM 1393 C CA . GLU A 1 175 ? -8.127 4.111 6.793 1.00 82.38 175 GLU A CA 1
ATOM 1394 C C . GLU A 1 175 ? -7.702 5.391 7.527 1.00 82.38 175 GLU A C 1
ATOM 1396 O O . GLU A 1 175 ? -7.982 5.551 8.715 1.00 82.38 175 GLU A O 1
ATOM 1401 N N . TYR A 1 176 ? -7.029 6.319 6.842 1.00 84.50 176 TYR A N 1
ATOM 1402 C CA . TYR A 1 176 ? -6.617 7.599 7.420 1.00 84.50 176 TYR A CA 1
ATOM 1403 C C . TYR A 1 176 ? -7.810 8.494 7.752 1.00 84.50 176 TYR A C 1
ATOM 1405 O O . TYR A 1 176 ? -7.840 9.114 8.818 1.00 84.50 176 TYR A O 1
ATOM 1413 N N . ASN A 1 177 ? -8.804 8.550 6.868 1.00 85.94 177 ASN A N 1
ATOM 1414 C CA . ASN A 1 177 ? -10.037 9.286 7.125 1.00 85.94 177 ASN A CA 1
ATOM 1415 C C . ASN A 1 177 ? -10.833 8.637 8.265 1.00 85.94 177 ASN A C 1
ATOM 1417 O O . ASN A 1 177 ? -11.286 9.340 9.167 1.00 85.94 177 ASN A O 1
ATOM 1421 N N . GLU A 1 178 ? -10.906 7.304 8.294 1.00 83.56 178 GLU A N 1
ATOM 1422 C CA . GLU A 1 178 ? -11.539 6.560 9.383 1.00 83.56 178 GLU A CA 1
ATOM 1423 C C . GLU A 1 178 ? -10.858 6.860 10.728 1.00 83.56 178 GLU A C 1
ATOM 1425 O O . GLU A 1 178 ? -11.529 7.175 11.711 1.00 83.56 178 GLU A O 1
ATOM 1430 N N . ALA A 1 179 ? -9.521 6.847 10.769 1.00 82.19 179 ALA A N 1
ATOM 1431 C CA . ALA A 1 179 ? -8.744 7.131 11.973 1.00 82.19 179 ALA A CA 1
ATOM 1432 C C . ALA A 1 179 ? -8.941 8.565 12.497 1.00 82.19 179 ALA A C 1
ATOM 1434 O O . ALA A 1 179 ? -8.913 8.778 13.711 1.00 82.19 179 ALA A O 1
ATOM 1435 N N . LYS A 1 180 ? -9.171 9.549 11.615 1.00 84.69 180 LYS A N 1
ATOM 1436 C CA . LYS A 1 180 ? -9.462 10.936 12.020 1.00 84.69 180 LYS A CA 1
ATOM 1437 C C . LYS A 1 180 ? -10.772 11.061 12.780 1.00 84.69 180 LYS A C 1
ATOM 1439 O O . LYS A 1 180 ? -10.819 11.769 13.788 1.00 84.69 180 LYS A O 1
ATOM 1444 N N . GLU A 1 181 ? -11.809 10.398 12.285 1.00 84.75 181 GLU A N 1
ATOM 1445 C CA . GLU A 1 181 ? -13.167 10.476 12.828 1.00 84.75 181 GLU A CA 1
ATOM 1446 C C . GLU A 1 181 ? -13.332 9.709 14.136 1.00 84.75 181 GLU A C 1
ATOM 1448 O O . GLU A 1 181 ? -14.212 10.026 14.927 1.00 84.75 181 GLU A O 1
ATOM 1453 N N . VAL A 1 182 ? -12.497 8.697 14.370 1.00 82.69 182 VAL A N 1
ATOM 1454 C CA . VAL A 1 182 ? -12.584 7.886 15.580 1.00 82.69 182 VAL A CA 1
ATOM 1455 C C . VAL A 1 182 ? -12.162 8.694 16.804 1.00 82.69 182 VAL A C 1
ATOM 1457 O O . VAL A 1 182 ? -11.064 9.263 16.868 1.00 82.69 182 VAL A O 1
ATOM 1460 N N . GLU A 1 183 ? -13.012 8.677 17.823 1.00 80.69 183 GLU A N 1
ATOM 1461 C CA . GLU A 1 183 ? -12.685 9.157 19.161 1.00 80.69 183 GLU A CA 1
ATOM 1462 C C . GLU A 1 183 ? -12.285 7.988 20.072 1.00 80.69 183 GLU A C 1
ATOM 1464 O O . GLU A 1 183 ? -12.888 6.914 20.006 1.00 80.69 183 GLU A O 1
ATOM 1469 N N . PRO A 1 184 ? -11.260 8.148 20.930 1.00 79.56 184 PRO A N 1
ATOM 1470 C CA . PRO A 1 184 ? -10.831 7.0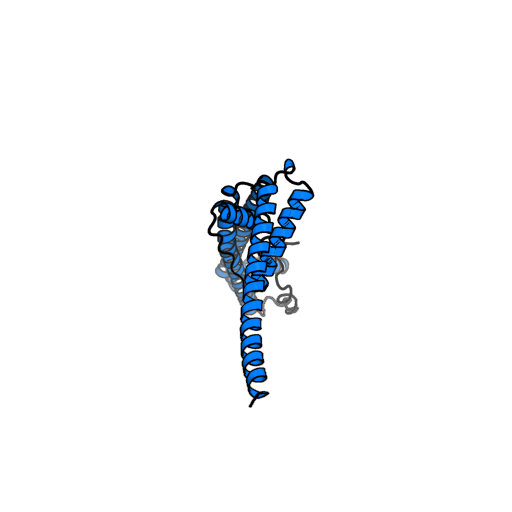75 21.814 1.00 79.56 184 PRO A CA 1
ATOM 1471 C C . PRO A 1 184 ? -11.889 6.809 22.901 1.00 79.56 184 PRO A C 1
ATOM 1473 O O . PRO A 1 184 ? -12.110 7.666 23.761 1.00 79.56 184 PRO A O 1
ATOM 1476 N N . PRO A 1 185 ? -12.493 5.606 22.958 1.00 83.06 185 PRO A N 1
ATOM 1477 C CA . PRO A 1 185 ? -13.430 5.257 24.014 1.00 83.06 185 PRO A CA 1
ATOM 1478 C C . PRO A 1 185 ? -12.705 5.111 25.358 1.00 83.06 185 PRO A C 1
ATOM 1480 O O . PRO A 1 185 ? -11.493 4.863 25.428 1.00 83.06 185 PRO A O 1
ATOM 1483 N N . THR A 1 186 ? -13.445 5.222 26.460 1.00 83.69 186 THR A N 1
ATOM 1484 C CA . THR A 1 186 ? -12.889 5.003 27.802 1.00 83.69 186 THR A CA 1
ATOM 1485 C C . THR A 1 186 ? -12.509 3.535 28.011 1.00 83.69 186 THR A C 1
ATOM 1487 O O . THR A 1 186 ? -13.115 2.629 27.437 1.00 83.69 186 THR A O 1
ATOM 1490 N N . THR A 1 187 ? -11.508 3.275 28.859 1.00 81.81 187 THR A N 1
ATOM 1491 C CA . THR A 1 187 ? -11.066 1.902 29.173 1.00 81.81 187 THR A CA 1
ATOM 1492 C C . THR A 1 187 ? -12.204 1.061 29.757 1.00 81.81 187 THR A C 1
ATOM 1494 O O . THR A 1 187 ? -12.380 -0.092 29.377 1.00 81.81 187 THR A O 1
ATOM 1497 N N . GLU A 1 188 ? -13.038 1.662 30.608 1.00 84.06 188 GLU A N 1
ATOM 1498 C CA . GLU A 1 188 ? -14.222 1.010 31.174 1.00 84.06 188 GLU A CA 1
ATOM 1499 C C . GLU A 1 188 ? -15.237 0.610 30.092 1.00 84.06 188 GLU A C 1
ATOM 1501 O O . GLU A 1 188 ? -15.828 -0.468 30.165 1.00 84.06 188 GLU A O 1
ATOM 1506 N N . SER A 1 189 ? -15.421 1.449 29.066 1.00 85.56 189 SER A N 1
ATOM 1507 C CA . SER A 1 189 ? -16.315 1.149 27.946 1.00 85.56 189 SER A CA 1
ATOM 1508 C C . SER A 1 189 ? -15.826 -0.064 27.149 1.00 85.56 189 SER A C 1
ATOM 1510 O O . SER A 1 189 ? -16.613 -0.966 26.861 1.00 85.56 189 SER A O 1
ATOM 1512 N N . ILE A 1 190 ? -14.515 -0.149 26.888 1.00 84.50 190 ILE A N 1
ATOM 1513 C CA . ILE A 1 190 ? -13.886 -1.298 26.214 1.00 84.50 190 ILE A CA 1
ATOM 1514 C C . ILE A 1 190 ? -14.070 -2.582 27.038 1.00 84.50 190 ILE A C 1
ATOM 1516 O O . ILE A 1 190 ? -14.453 -3.621 26.501 1.00 84.50 190 ILE A O 1
ATOM 1520 N N . GLU A 1 191 ? -13.846 -2.528 28.353 1.00 85.25 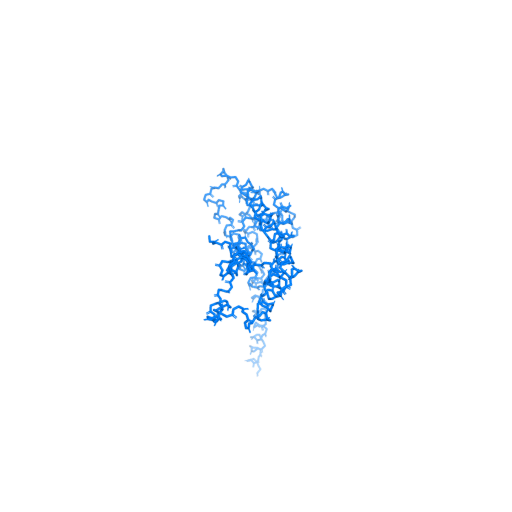191 GLU A N 1
ATOM 1521 C CA . GLU A 1 191 ? -14.027 -3.690 29.232 1.00 85.25 191 GLU A CA 1
ATOM 1522 C C . GLU A 1 191 ? -15.497 -4.133 29.325 1.00 85.25 191 GLU A C 1
ATOM 1524 O O . GLU A 1 191 ? -15.784 -5.333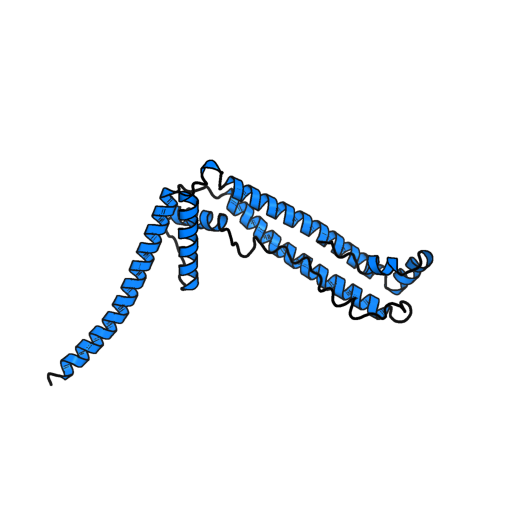 29.292 1.00 85.25 191 GLU A O 1
ATOM 1529 N N . LYS A 1 192 ? -16.438 -3.182 29.417 1.00 88.38 192 LYS A N 1
ATOM 1530 C CA . LYS A 1 192 ? -17.883 -3.459 29.396 1.00 88.38 192 LYS A CA 1
ATOM 1531 C C . LYS A 1 192 ? -18.307 -4.088 28.073 1.00 88.38 192 LYS A C 1
ATOM 1533 O O . LYS A 1 192 ? -19.049 -5.067 28.091 1.00 88.38 192 LYS A O 1
ATOM 1538 N N . PHE A 1 193 ? -17.815 -3.568 26.952 1.00 86.50 193 PHE A N 1
ATOM 1539 C CA . PHE A 1 193 ? -18.061 -4.125 25.625 1.00 86.50 193 PHE A CA 1
ATOM 1540 C C . PHE A 1 193 ? -17.553 -5.566 25.512 1.00 86.50 193 PHE A C 1
ATOM 1542 O O . PHE A 1 193 ? -18.324 -6.456 25.161 1.00 86.50 193 PHE A O 1
ATOM 1549 N N . ASN A 1 194 ? -16.306 -5.828 25.914 1.00 85.06 194 ASN A N 1
ATOM 1550 C CA . ASN A 1 194 ? -15.741 -7.178 25.895 1.00 85.06 194 ASN A CA 1
ATOM 1551 C C . ASN A 1 194 ? -16.554 -8.154 26.771 1.00 85.06 194 ASN A C 1
ATOM 1553 O O . ASN A 1 194 ? -16.869 -9.261 26.343 1.00 85.06 194 ASN A O 1
ATOM 1557 N N . LYS A 1 195 ? -16.975 -7.731 27.974 1.00 86.75 195 LYS A N 1
ATOM 1558 C CA . LYS A 1 195 ? -17.854 -8.540 28.839 1.00 86.75 195 LYS A CA 1
ATOM 1559 C C . LYS A 1 195 ? -19.201 -8.842 28.179 1.00 86.75 195 LYS A C 1
ATOM 1561 O O . LYS A 1 195 ? -19.656 -9.980 28.256 1.00 86.75 195 LYS A O 1
ATOM 1566 N N . ARG A 1 196 ? -19.829 -7.855 27.527 1.00 84.44 196 ARG A N 1
ATOM 1567 C CA . ARG A 1 196 ? -21.093 -8.055 26.795 1.00 84.44 196 ARG A CA 1
ATOM 1568 C C . ARG A 1 196 ? -20.928 -9.060 25.659 1.00 84.44 196 ARG A C 1
ATOM 1570 O O . ARG A 1 196 ? -21.724 -9.987 25.565 1.00 84.44 196 ARG A O 1
ATOM 1577 N N . LEU A 1 197 ? -19.879 -8.913 24.851 1.00 81.19 197 LEU A N 1
ATOM 1578 C CA . LEU A 1 197 ? -19.584 -9.826 23.749 1.00 81.19 197 LEU A CA 1
ATOM 1579 C C . LEU A 1 197 ? -19.353 -11.266 24.233 1.00 81.19 197 LEU A C 1
ATOM 1581 O O . LEU A 1 197 ? -19.914 -12.203 23.670 1.00 81.19 197 LEU A O 1
ATOM 1585 N N . GLN A 1 198 ? -18.591 -11.453 25.313 1.00 84.19 198 GLN A N 1
ATOM 1586 C CA . GLN A 1 198 ? -18.373 -12.775 25.911 1.00 84.19 198 GLN A CA 1
ATOM 1587 C C . GLN A 1 198 ? -19.666 -13.391 26.462 1.00 84.19 198 GLN A C 1
ATOM 1589 O O . GLN A 1 198 ? -19.895 -14.590 26.310 1.00 84.19 198 GLN A O 1
ATOM 1594 N N . GLN A 1 199 ? -20.532 -12.586 27.086 1.00 84.75 199 GLN A N 1
ATOM 1595 C CA . GLN A 1 199 ? -21.843 -13.045 27.557 1.00 84.75 199 GLN A CA 1
ATOM 1596 C C . GLN A 1 199 ? -22.760 -13.444 26.396 1.00 84.75 199 GLN A C 1
ATOM 1598 O O . GLN A 1 199 ? -23.451 -14.463 26.487 1.00 84.75 199 GLN A O 1
ATOM 1603 N N . GLN A 1 200 ? -22.757 -12.676 25.304 1.00 78.75 200 GLN A N 1
ATOM 1604 C CA . GLN A 1 200 ? -23.507 -13.000 24.091 1.00 78.75 200 GLN A CA 1
ATOM 1605 C C . GLN A 1 200 ? -23.005 -14.304 23.460 1.00 78.75 200 GLN A C 1
ATOM 1607 O O . GLN A 1 200 ? -23.815 -15.202 23.238 1.00 78.75 200 GLN A O 1
ATOM 1612 N N . ASP A 1 201 ? -21.693 -14.468 23.261 1.00 79.56 201 ASP A N 1
ATOM 1613 C CA . ASP A 1 201 ? -21.106 -15.713 22.736 1.00 79.56 201 ASP A CA 1
ATOM 1614 C C . ASP A 1 201 ? -21.421 -16.918 23.637 1.00 79.56 201 ASP A C 1
ATOM 1616 O O . ASP A 1 201 ? -21.878 -17.954 23.153 1.00 79.56 201 ASP A O 1
ATOM 1620 N N . PHE A 1 202 ? -21.290 -16.780 24.962 1.00 82.12 202 PHE A N 1
ATOM 1621 C CA . PHE A 1 202 ? -21.668 -17.839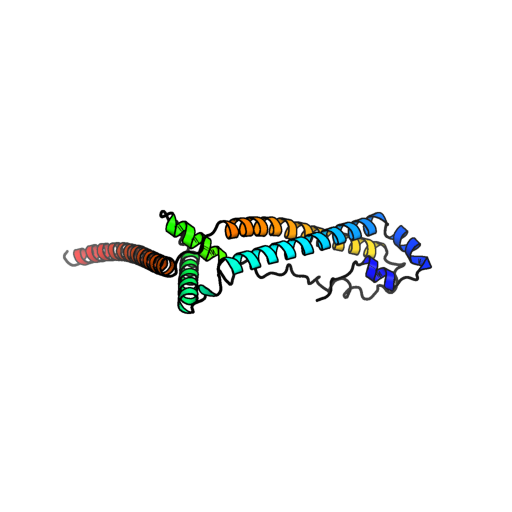 25.902 1.00 82.12 202 PHE A CA 1
ATOM 1622 C C . PHE A 1 202 ? -23.154 -18.211 25.789 1.00 82.12 202 PHE A C 1
ATOM 1624 O O . PHE A 1 202 ? -23.512 -19.393 25.791 1.00 82.12 202 PHE A O 1
ATOM 1631 N N . THR A 1 203 ? -24.031 -17.215 25.659 1.00 77.56 203 THR A N 1
ATOM 1632 C CA . THR A 1 203 ? -25.473 -17.428 25.480 1.00 77.56 203 THR A CA 1
ATOM 1633 C C . THR A 1 203 ? -25.755 -18.160 24.166 1.00 77.56 203 THR A C 1
ATOM 1635 O O . THR A 1 203 ? -26.448 -19.174 24.167 1.00 77.56 203 THR A O 1
ATOM 1638 N N . VAL A 1 204 ? -25.143 -17.743 23.056 1.00 73.00 204 VAL A N 1
ATOM 1639 C CA . VAL A 1 204 ? -25.299 -18.397 21.745 1.00 73.00 204 VAL A CA 1
ATOM 1640 C C . VAL A 1 204 ? -24.771 -19.837 21.772 1.00 73.00 204 VAL A C 1
ATOM 1642 O O . VAL A 1 204 ? -25.448 -20.767 21.316 1.00 73.00 204 VAL A O 1
ATOM 1645 N N . ARG A 1 205 ? -23.597 -20.070 22.367 1.00 75.00 205 ARG A N 1
ATOM 1646 C CA . ARG A 1 205 ? -23.015 -21.413 22.516 1.00 75.00 205 ARG A CA 1
ATOM 1647 C C . ARG A 1 205 ? -23.854 -22.310 23.422 1.00 75.00 205 ARG A C 1
ATOM 1649 O O . ARG A 1 205 ? -24.044 -23.484 23.102 1.00 75.00 205 ARG A O 1
ATOM 1656 N N . SER A 1 206 ? -24.373 -21.789 24.534 1.00 72.69 206 SER A N 1
ATOM 1657 C CA . SER A 1 206 ? -25.241 -22.553 25.442 1.00 72.69 206 SER A CA 1
ATOM 1658 C C . SER A 1 206 ? -26.587 -22.894 24.799 1.00 72.69 206 SER A C 1
ATOM 1660 O O . SER A 1 206 ? -27.016 -24.041 24.902 1.00 72.69 206 SER A O 1
ATOM 1662 N N . MET A 1 207 ? -27.190 -21.979 24.032 1.00 66.25 207 MET A N 1
ATOM 1663 C CA . MET A 1 207 ? -28.391 -22.254 23.233 1.00 66.25 207 MET A CA 1
ATOM 1664 C C . MET A 1 207 ? -28.138 -23.315 22.155 1.00 66.25 207 MET A C 1
ATOM 1666 O O . MET A 1 207 ? -28.967 -24.201 21.944 1.00 66.25 207 MET A O 1
ATOM 1670 N N . THR A 1 208 ? -26.974 -23.282 21.503 1.00 64.12 208 THR A N 1
ATOM 1671 C CA . THR A 1 208 ? -26.585 -24.283 20.494 1.00 64.12 208 THR A CA 1
ATOM 1672 C C . THR A 1 208 ? -26.385 -25.666 21.128 1.00 64.12 208 THR A C 1
ATOM 1674 O O . THR A 1 208 ? -26.883 -26.666 20.609 1.00 64.12 208 THR A O 1
ATOM 1677 N N . LYS A 1 209 ? -25.748 -25.729 22.306 1.00 61.94 209 LYS A N 1
ATOM 1678 C CA . LYS A 1 209 ? -25.604 -26.962 23.103 1.00 61.94 209 LYS A CA 1
ATOM 1679 C C . LYS A 1 209 ? -26.932 -27.474 23.665 1.00 61.94 209 LYS A C 1
ATOM 1681 O O . LYS A 1 209 ? -27.121 -28.680 23.770 1.00 61.94 209 LYS A O 1
ATOM 1686 N N . GLN A 1 210 ? -27.868 -26.595 24.015 1.00 56.41 210 GLN A N 1
ATOM 1687 C CA . GLN A 1 210 ? -29.208 -27.000 24.449 1.00 56.41 210 GLN A CA 1
ATOM 1688 C C . GLN A 1 210 ? -30.058 -27.522 23.289 1.00 56.41 210 GLN A C 1
ATOM 1690 O O . GLN A 1 210 ? -30.806 -28.476 23.486 1.00 56.41 210 GLN A O 1
ATOM 1695 N N . LYS A 1 211 ? -29.909 -26.979 22.073 1.00 51.34 211 LYS A N 1
ATOM 1696 C CA . LYS A 1 211 ? -30.549 -27.540 20.872 1.00 51.34 211 LYS A CA 1
ATOM 1697 C C . LYS A 1 211 ? -30.005 -28.931 20.530 1.00 51.34 211 LYS A C 1
ATOM 1699 O O . LYS A 1 211 ? -30.799 -29.814 20.222 1.00 51.34 211 LYS A O 1
ATOM 1704 N N . SER A 1 212 ? -28.698 -29.177 20.666 1.00 50.22 212 SER A N 1
ATOM 1705 C CA . SER A 1 212 ? -28.141 -30.528 20.476 1.00 50.22 212 SER A CA 1
ATOM 1706 C C . SER A 1 212 ? -28.495 -31.491 21.622 1.00 50.22 212 SER A C 1
ATOM 1708 O O . SER A 1 212 ? -28.794 -32.658 21.373 1.00 50.22 212 SER A O 1
ATOM 1710 N N . ALA A 1 213 ? -28.570 -31.005 22.865 1.00 48.88 213 ALA A N 1
ATOM 1711 C CA . ALA A 1 213 ? -29.044 -31.790 24.006 1.00 48.88 213 ALA A CA 1
ATOM 1712 C C . ALA A 1 213 ? -30.554 -32.082 23.949 1.00 48.88 213 ALA A C 1
ATOM 1714 O O . ALA A 1 213 ? -30.982 -33.119 24.441 1.00 48.88 213 ALA A O 1
ATOM 1715 N N . GLY A 1 214 ? -31.364 -31.212 23.340 1.00 46.12 214 GLY A N 1
ATOM 1716 C CA . GLY A 1 214 ? -32.795 -31.434 23.112 1.00 46.12 214 GLY A CA 1
ATOM 1717 C C . GLY A 1 214 ? -33.065 -32.544 22.096 1.00 46.12 214 GLY A C 1
ATOM 1718 O O . GLY A 1 214 ? -33.965 -33.351 22.305 1.00 46.12 214 GLY A O 1
ATOM 1719 N N . VAL A 1 215 ? -32.236 -32.651 21.051 1.00 48.00 215 VAL A N 1
ATOM 1720 C CA . VAL A 1 215 ? -32.306 -33.750 20.073 1.00 48.00 215 VAL A CA 1
ATOM 1721 C C . VAL A 1 215 ? -31.856 -35.076 20.695 1.00 48.00 215 VAL A C 1
ATOM 1723 O O . VAL A 1 215 ? -32.506 -36.094 20.470 1.00 48.00 215 VAL A O 1
ATOM 1726 N N . ASN A 1 216 ? -30.821 -35.068 21.544 1.00 46.22 216 ASN A N 1
ATOM 1727 C CA . ASN A 1 216 ? -30.413 -36.264 22.292 1.00 46.22 216 ASN A CA 1
ATOM 1728 C C . ASN A 1 216 ? -31.443 -36.663 23.356 1.00 46.22 216 ASN A C 1
ATOM 1730 O O . ASN A 1 216 ? -31.776 -37.834 23.450 1.00 46.22 216 ASN A O 1
ATOM 1734 N N . ARG A 1 217 ? -32.045 -35.707 24.078 1.00 49.22 217 ARG A N 1
ATOM 1735 C CA . ARG A 1 217 ? -33.118 -35.992 25.044 1.00 49.22 217 ARG A CA 1
ATOM 1736 C C . ARG A 1 217 ? -34.381 -36.516 24.375 1.00 49.22 217 ARG A C 1
ATOM 1738 O O . ARG A 1 217 ? -34.993 -37.414 24.931 1.00 49.22 217 ARG A O 1
ATOM 1745 N N . LEU A 1 218 ? -34.767 -36.020 23.198 1.00 46.84 218 LEU A N 1
ATOM 1746 C CA . LEU A 1 218 ? -35.877 -36.593 22.424 1.00 46.84 218 LEU A CA 1
ATOM 1747 C C . LEU A 1 218 ? -35.558 -38.017 21.951 1.00 46.84 218 LEU A C 1
ATOM 1749 O O . LEU A 1 218 ? -36.424 -38.883 22.036 1.00 46.84 218 LEU A O 1
ATOM 1753 N N . ARG A 1 219 ? -34.317 -38.292 21.528 1.00 48.94 219 ARG A N 1
ATOM 1754 C CA . ARG A 1 219 ? -33.872 -39.652 21.178 1.00 48.94 219 ARG A CA 1
ATOM 1755 C C . ARG A 1 219 ? -33.873 -40.593 22.383 1.00 48.94 219 ARG A C 1
ATOM 1757 O O . ARG A 1 219 ? -34.437 -41.675 22.276 1.00 48.94 219 ARG A O 1
ATOM 1764 N N . ASP A 1 220 ? -33.344 -40.152 23.520 1.00 47.06 220 ASP A N 1
ATOM 1765 C CA . ASP A 1 220 ? -33.318 -40.920 24.769 1.00 47.06 220 ASP A CA 1
ATOM 1766 C C . ASP A 1 220 ? -34.735 -41.120 25.333 1.00 47.06 220 ASP A C 1
ATOM 1768 O O . ASP A 1 220 ? -35.048 -42.190 25.842 1.00 47.06 220 ASP A O 1
ATOM 1772 N N . SER A 1 221 ? -35.641 -40.148 25.166 1.00 46.62 221 SER A N 1
ATOM 1773 C CA . SER A 1 221 ? -37.060 -40.277 25.551 1.00 46.62 221 SER A CA 1
ATOM 1774 C C . SER A 1 221 ? -37.802 -41.301 24.684 1.00 46.62 221 SER A C 1
ATOM 1776 O O . SER A 1 221 ? -38.626 -42.060 25.187 1.00 46.62 221 SER A O 1
ATOM 1778 N N . ILE A 1 222 ? -37.498 -41.356 23.381 1.00 47.53 222 ILE A N 1
ATOM 1779 C CA . ILE A 1 222 ? -38.057 -42.352 22.450 1.00 47.53 222 ILE A CA 1
ATOM 1780 C C . ILE A 1 222 ? -37.452 -43.742 22.710 1.00 47.53 222 ILE A C 1
ATOM 1782 O O . ILE A 1 222 ? -38.142 -44.750 22.574 1.00 47.53 222 ILE A O 1
ATOM 1786 N N . GLN A 1 223 ? -36.183 -43.813 23.121 1.00 47.22 223 GLN A N 1
ATOM 1787 C CA . GLN A 1 223 ? -35.504 -45.070 23.435 1.00 47.22 223 GLN A CA 1
ATOM 1788 C C . GLN A 1 223 ? -35.937 -45.644 24.797 1.00 47.22 223 GLN A C 1
ATOM 1790 O O . GLN A 1 223 ? -36.074 -46.858 24.920 1.00 47.22 223 GLN A O 1
ATOM 1795 N N . MET A 1 224 ? -36.248 -44.791 25.780 1.00 44.44 224 MET A N 1
ATOM 1796 C CA . MET A 1 224 ? -36.773 -45.198 27.093 1.00 44.44 224 MET A CA 1
ATOM 1797 C C . MET A 1 224 ? -38.257 -45.599 27.070 1.00 44.44 224 MET A C 1
ATOM 1799 O O . MET A 1 224 ? -38.662 -46.421 27.886 1.00 44.44 224 MET A O 1
ATOM 1803 N N . ASN A 1 225 ? -39.057 -45.100 26.117 1.00 37.50 225 ASN A N 1
ATOM 1804 C CA . ASN A 1 225 ? -40.441 -45.564 25.918 1.00 37.50 225 ASN A CA 1
ATOM 1805 C C . ASN A 1 225 ? -40.534 -46.939 25.230 1.00 37.50 225 ASN A C 1
ATOM 1807 O O . ASN A 1 225 ? -41.541 -47.616 25.378 1.00 37.50 225 ASN A O 1
ATOM 1811 N N . ARG A 1 226 ? -39.487 -47.385 24.520 1.00 41.66 226 ARG A N 1
ATOM 1812 C CA . ARG A 1 226 ? -39.419 -48.732 23.914 1.00 41.66 226 ARG A CA 1
ATOM 1813 C C . ARG A 1 226 ? -38.995 -49.844 24.876 1.00 41.66 226 ARG A C 1
ATOM 1815 O O . ARG A 1 226 ? -38.956 -50.995 24.472 1.00 41.66 226 ARG A O 1
ATOM 1822 N N . LEU A 1 227 ? -38.630 -49.502 26.111 1.00 38.53 227 LEU A N 1
ATOM 1823 C CA . LEU A 1 227 ? -38.291 -50.463 27.168 1.00 38.53 227 LEU A CA 1
ATOM 1824 C C . LEU A 1 227 ? -39.470 -50.714 28.128 1.00 38.53 227 LEU A C 1
ATOM 1826 O O . LEU A 1 227 ? -39.303 -51.407 29.129 1.00 38.53 227 LEU A O 1
ATOM 1830 N N . TRP A 1 228 ? -40.639 -50.138 27.826 1.00 40.22 228 TRP A N 1
ATOM 1831 C CA . TRP A 1 228 ? -41.902 -50.313 28.554 1.00 40.22 228 TRP A CA 1
ATOM 1832 C C . TRP A 1 228 ? -43.035 -50.901 27.687 1.00 40.22 228 TRP A C 1
ATOM 1834 O O . TRP A 1 228 ? -44.174 -50.972 28.146 1.00 40.22 228 TRP A O 1
ATOM 1844 N N . GLU A 1 229 ? -42.712 -51.366 26.477 1.00 33.91 229 GLU A N 1
ATOM 1845 C CA . GLU A 1 229 ? -43.518 -52.303 25.672 1.00 33.91 229 GLU A CA 1
ATOM 1846 C C . GLU A 1 229 ? -42.760 -53.629 25.544 1.00 33.91 229 GLU A C 1
ATOM 1848 O O . GLU A 1 229 ? -43.427 -54.687 25.547 1.00 33.91 229 GLU A O 1
#

Secondary structure (DSSP, 8-state):
---PPPHHHHHHTTS-GGGHHHHHHHH-HHHHHHHHHHHHHHHHHHHHHHHHHHHHHHHHHHHS-GGG--HHHHHHHHHHHHHHHHHHHTT------SHHHHHHHHHHHHH-SS-TTTS--------TTHHHH-TTTT-TTT-HHHHHHHHHHHHHHHHHHHHHHHHHHHHHHHHHHHHHHPPPPPHHHHHHHHHHHHHHHHHHHHHHHHHHHHHHHHHHHHHHHTT--

Nearest PDB structures (foldseek):
  6ewy-assembly1_A  TM=2.301E-01  e=7.778E-01  Mycobacterium tuberculosis H37Rv
  8to0-assembly1_F  TM=2.710E-01  e=3.722E+00  Mus musculus
  4cgk-assembly1_A  TM=2.778E-01  e=8.350E+00  Streptococcus pneumoniae D39

Radius of gyration: 29.59 Å; Cα contacts (8 Å, |Δi|>4): 108; chains: 1; bounding box: 75×63×64 Å

Solvent-accessible surface area (backbone atoms only — not comparable to full-atom values): 13307 Å² total; per-residue (Å²): 134,76,81,81,74,54,71,68,62,60,50,53,77,78,44,60,82,89,48,46,64,59,50,39,61,69,59,31,55,70,58,56,50,52,41,53,51,52,49,53,49,40,54,50,50,50,54,51,45,52,52,50,53,48,52,34,52,52,49,48,45,61,62,55,39,75,91,63,66,39,75,65,39,53,50,46,51,51,54,39,52,54,48,54,47,56,35,48,75,71,69,47,80,87,80,61,89,47,69,69,53,43,50,50,52,54,40,51,67,65,69,48,89,82,44,93,75,78,73,65,70,76,76,77,71,69,80,80,53,68,73,64,72,51,81,65,71,89,44,68,87,80,40,49,66,58,53,40,51,54,51,52,51,52,37,56,53,48,51,49,52,42,51,52,48,56,58,50,44,53,54,52,53,52,53,36,53,52,48,66,73,51,65,74,74,55,61,68,55,52,48,52,50,42,51,50,52,54,52,50,51,50,50,54,52,50,52,52,51,47,55,55,47,47,54,50,48,52,50,51,54,57,56,57,56,64,76,78,113

Foldseek 3Di:
DDQDDAPLVVVVVVDDPVCSVVLCVLLDVVLVVLLVVLVVLLVVLLVVLVVLLVLLVVLLCVLCDPVNPDVLLVVLLVLLLVVVVVCVVVVHDDDDPDPLLVLVVLNSLSNDPPDVLSPDPVPSDDPPPPVVVCPPCPCVPVPSVVVSVVSVVSSVVSVVSSVVSVVSSVVSVVSSVSSNPRHRDDSVSSNVSSVVVVVVVVVVVVVVVVVVVVVVVVVVVVVVVVVVD

pLDDT: mean 74.06, std 17.29, range [28.02, 95.44]